Protein AF-A0ABC9K4A2-F1 (afdb_monomer)

Foldseek 3Di:
DDDLVVQLLLLLQQFPCNVVLCVVQVADNVGDDVVSCPVVVSSCVGPLCVVCVVLSVLCVVLCPALLNDFDDDPCLCPVVCVVQVADPLQSLVVVLVVQVVVDVCRQVCRCVVGVQQLQAAPVRHGDDLDPPCDSVNRGDNDSVSSVSNSVSVSVSSVLSRLVVVQVVCVVVVVCPDPCNVVNVPVPDRHHNVVD

pLDDT: mean 93.43, std 5.45, range [70.69, 98.38]

Structure (mmCIF, N/CA/C/O backbone):
data_AF-A0ABC9K4A2-F1
#
_entry.id   AF-A0ABC9K4A2-F1
#
loop_
_atom_site.group_PDB
_atom_site.id
_atom_site.type_symbol
_atom_site.label_atom_id
_atom_site.label_alt_id
_atom_site.label_comp_id
_atom_site.label_asym_id
_atom_site.label_entity_id
_atom_site.label_seq_id
_atom_site.pdbx_PDB_ins_code
_atom_site.Cartn_x
_atom_site.Cartn_y
_atom_site.Cartn_z
_atom_site.occupancy
_atom_site.B_iso_or_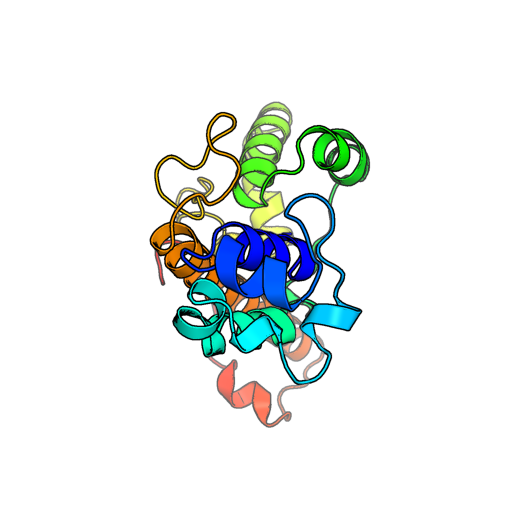equiv
_atom_site.auth_seq_id
_atom_site.auth_comp_id
_atom_site.auth_asym_id
_atom_site.auth_atom_id
_atom_site.pdbx_PDB_model_num
ATOM 1 N N . MET A 1 1 ? 6.329 -3.904 2.041 1.00 83.56 1 MET A N 1
ATOM 2 C CA . MET A 1 1 ? 5.048 -3.221 1.739 1.00 83.56 1 MET A CA 1
ATOM 3 C C . MET A 1 1 ? 4.114 -3.392 2.927 1.00 83.56 1 MET A C 1
ATOM 5 O O . MET A 1 1 ? 4.219 -4.402 3.618 1.00 83.56 1 MET A O 1
ATOM 9 N N . ASN A 1 2 ? 3.277 -2.397 3.227 1.00 85.50 2 ASN A N 1
ATOM 10 C CA . ASN A 1 2 ? 2.445 -2.398 4.433 1.00 85.50 2 ASN A CA 1
ATOM 11 C C . ASN A 1 2 ? 1.424 -3.549 4.436 1.00 85.50 2 ASN A C 1
ATOM 13 O O . ASN A 1 2 ? 0.792 -3.839 3.425 1.00 85.50 2 ASN A O 1
ATOM 17 N N . SER A 1 3 ? 1.244 -4.186 5.596 1.00 87.56 3 SER A N 1
ATOM 18 C CA . SER A 1 3 ? 0.257 -5.254 5.793 1.00 87.56 3 SER A CA 1
ATOM 19 C C . SER A 1 3 ? -1.129 -4.673 6.056 1.00 87.56 3 SER A C 1
ATOM 21 O O . SER A 1 3 ? -1.295 -3.909 7.010 1.00 87.56 3 SER A O 1
ATOM 23 N N . PHE A 1 4 ? -2.135 -5.100 5.287 1.00 94.06 4 PHE A N 1
ATOM 24 C CA . PHE A 1 4 ? -3.533 -4.720 5.512 1.00 94.06 4 PHE A CA 1
ATOM 25 C C . PHE A 1 4 ? -3.979 -4.957 6.955 1.00 94.06 4 PHE A C 1
ATOM 27 O O . PHE A 1 4 ? -4.522 -4.055 7.582 1.00 94.06 4 PHE A O 1
ATOM 34 N N . ILE A 1 5 ? -3.695 -6.138 7.516 1.00 92.38 5 ILE A N 1
ATOM 35 C CA . ILE A 1 5 ? -4.126 -6.493 8.876 1.00 92.38 5 ILE A CA 1
ATOM 36 C C . ILE A 1 5 ? -3.527 -5.551 9.921 1.00 92.38 5 ILE A C 1
ATOM 38 O O . ILE A 1 5 ? -4.197 -5.225 10.901 1.00 92.38 5 ILE A O 1
ATOM 42 N N . THR A 1 6 ? -2.284 -5.108 9.725 1.00 90.25 6 THR A N 1
ATOM 43 C CA . THR A 1 6 ? -1.644 -4.149 10.631 1.00 90.25 6 THR A CA 1
ATOM 44 C C . THR A 1 6 ? -2.366 -2.807 10.577 1.00 90.25 6 THR A C 1
ATOM 46 O O . THR A 1 6 ? -2.801 -2.322 11.617 1.00 90.25 6 THR A O 1
ATOM 49 N N . ILE A 1 7 ? -2.572 -2.251 9.379 1.00 93.12 7 ILE A N 1
ATOM 50 C CA . ILE A 1 7 ? -3.251 -0.955 9.210 1.00 93.12 7 ILE A CA 1
ATOM 51 C C . ILE A 1 7 ? -4.693 -1.014 9.714 1.00 93.12 7 ILE A C 1
ATOM 53 O O . ILE A 1 7 ? -5.147 -0.116 10.413 1.00 93.12 7 ILE A O 1
ATOM 57 N N . PHE A 1 8 ? -5.401 -2.098 9.409 1.00 95.31 8 PHE A N 1
ATOM 58 C CA . PHE A 1 8 ? -6.778 -2.310 9.832 1.00 95.31 8 PHE A CA 1
ATOM 59 C C . PHE A 1 8 ? -6.911 -2.336 11.359 1.00 95.31 8 PHE A C 1
ATOM 61 O O . PHE A 1 8 ? -7.787 -1.684 11.918 1.00 95.31 8 PHE A O 1
ATOM 68 N N . LYS A 1 9 ? -6.010 -3.032 12.064 1.00 93.94 9 LYS A N 1
ATOM 69 C CA . LYS A 1 9 ? -5.998 -3.041 13.536 1.00 93.94 9 LYS A CA 1
ATOM 70 C C . LYS A 1 9 ? -5.642 -1.681 14.129 1.00 93.94 9 LYS A C 1
ATOM 72 O O . LYS A 1 9 ? -6.236 -1.302 15.135 1.00 93.94 9 LYS A O 1
ATOM 77 N N . GLU A 1 10 ? -4.697 -0.963 13.525 1.00 92.81 10 GLU A N 1
ATOM 78 C CA . GLU A 1 10 ? -4.358 0.402 13.942 1.00 92.81 10 GLU A CA 1
ATOM 79 C C . GLU A 1 10 ? -5.564 1.339 13.778 1.00 92.81 10 GLU A C 1
ATOM 81 O O . GLU A 1 10 ? -5.872 2.090 14.698 1.00 92.81 10 GLU A O 1
ATOM 86 N N . ALA A 1 11 ? -6.311 1.238 12.677 1.00 95.12 11 ALA A N 1
ATOM 87 C CA . ALA A 1 11 ? -7.531 2.015 12.452 1.00 95.12 11 ALA A CA 1
ATOM 88 C C . ALA A 1 11 ? -8.629 1.717 13.481 1.00 95.12 11 ALA A C 1
ATOM 90 O O . ALA A 1 11 ? -9.226 2.639 14.034 1.00 95.12 11 ALA A O 1
ATOM 91 N N . ILE A 1 12 ? -8.844 0.439 13.811 1.00 95.88 12 ILE A N 1
ATOM 92 C CA . ILE A 1 12 ? -9.748 0.038 14.899 1.00 95.88 12 ILE A CA 1
ATOM 93 C C . ILE A 1 12 ? -9.302 0.689 16.217 1.00 95.88 12 ILE A C 1
ATOM 95 O O . ILE A 1 12 ? -10.083 1.379 16.860 1.00 95.88 12 ILE A O 1
ATOM 99 N N . GLY A 1 13 ? -8.034 0.517 16.608 1.00 94.38 13 GLY A N 1
ATOM 100 C CA . GLY A 1 13 ? -7.502 1.014 17.884 1.00 94.38 13 GLY A CA 1
ATOM 101 C C . GLY A 1 13 ? -7.455 2.542 18.027 1.00 94.38 13 GLY A C 1
ATOM 102 O O . GLY A 1 13 ? -7.372 3.040 19.156 1.00 94.38 13 GLY A O 1
ATOM 103 N N . ASN A 1 14 ? -7.495 3.269 16.908 1.00 93.69 14 ASN A N 1
ATOM 104 C CA . ASN A 1 14 ? -7.514 4.732 16.845 1.00 93.69 14 ASN A CA 1
ATOM 105 C C . ASN A 1 14 ? -8.901 5.310 16.523 1.00 93.69 14 ASN A C 1
ATOM 107 O O . ASN A 1 14 ? -9.032 6.528 16.444 1.00 93.69 14 ASN A O 1
ATOM 111 N N . SER A 1 15 ? -9.932 4.472 16.376 1.00 94.88 15 SER A N 1
ATOM 112 C CA . SER A 1 15 ? -11.299 4.967 16.223 1.00 94.88 15 SER A CA 1
ATOM 113 C C . SER A 1 15 ? -11.728 5.733 17.477 1.00 94.88 15 SER A C 1
ATOM 115 O O . SER A 1 15 ? -11.504 5.283 18.602 1.00 94.88 15 SER A O 1
ATOM 117 N N . SER A 1 16 ? -12.368 6.880 17.278 1.00 94.69 16 SER A N 1
ATOM 118 C CA . SER A 1 16 ? -12.968 7.745 18.310 1.00 94.69 16 SER A CA 1
ATOM 119 C C . SER A 1 16 ? -13.856 6.974 19.286 1.00 94.69 16 SER A C 1
ATOM 121 O O . SER A 1 16 ? -13.773 7.172 20.495 1.00 94.69 16 SER A O 1
ATOM 123 N N . ASN A 1 17 ? -14.663 6.050 18.768 1.00 96.44 17 ASN A N 1
ATOM 124 C CA . ASN A 1 17 ? -15.584 5.224 19.541 1.00 96.44 17 ASN A CA 1
ATOM 125 C C . ASN A 1 17 ? -14.984 3.878 19.995 1.00 96.44 17 ASN A C 1
ATOM 127 O O . ASN A 1 17 ? -15.720 2.976 20.403 1.00 96.44 17 ASN A O 1
ATOM 131 N N . PHE A 1 18 ? -13.653 3.717 19.940 1.00 96.19 18 PHE A N 1
ATOM 132 C CA . PHE A 1 18 ? -12.999 2.454 20.284 1.00 96.19 18 PHE A CA 1
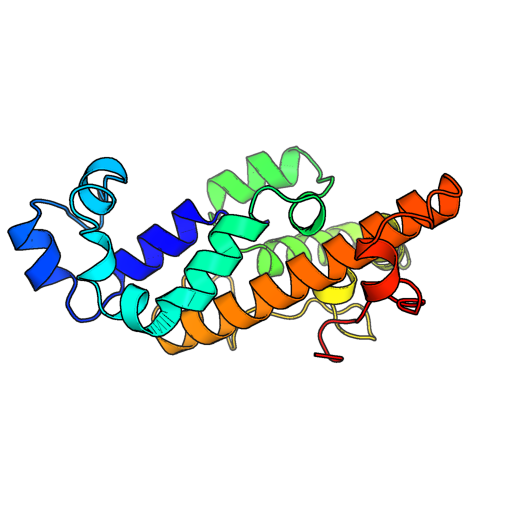ATOM 133 C C . PHE A 1 18 ? -13.339 1.985 21.700 1.00 96.19 18 PHE A C 1
ATOM 135 O O . PHE A 1 18 ? -13.647 0.811 21.874 1.00 96.19 18 PHE A O 1
ATOM 142 N N . ASP A 1 19 ? -13.289 2.853 22.711 1.00 96.25 19 ASP A N 1
ATOM 143 C CA . ASP A 1 19 ? -13.471 2.438 24.111 1.00 96.25 19 ASP A CA 1
ATOM 144 C C . ASP A 1 19 ? -14.887 1.888 24.371 1.00 96.25 19 ASP A C 1
ATOM 146 O O . ASP A 1 19 ? -15.052 0.867 25.046 1.00 96.25 19 ASP A O 1
ATOM 150 N N . GLU A 1 20 ? -15.904 2.505 23.765 1.00 97.25 20 GLU A N 1
ATOM 151 C CA . GLU A 1 20 ? -17.294 2.055 23.853 1.00 97.25 20 GLU A CA 1
ATOM 152 C C . GLU A 1 20 ? -17.488 0.690 23.177 1.00 97.25 20 GLU A C 1
ATOM 154 O O . GLU A 1 20 ? -17.970 -0.263 23.798 1.00 97.25 20 GLU A O 1
ATOM 159 N N . GLU A 1 21 ? -17.084 0.567 21.912 1.00 97.56 21 GLU A N 1
ATOM 160 C CA . GLU A 1 21 ? -17.309 -0.653 21.135 1.00 97.56 21 GLU A CA 1
ATOM 161 C C . GLU A 1 21 ? -16.413 -1.806 21.592 1.00 97.56 21 GLU A C 1
ATOM 163 O O . GLU A 1 21 ? -16.845 -2.959 21.651 1.00 97.56 21 GLU A O 1
ATOM 168 N N . SER A 1 22 ? -15.176 -1.516 21.999 1.00 96.19 22 SER A N 1
ATOM 169 C CA . SER A 1 22 ? -14.255 -2.534 22.506 1.00 96.19 22 SER A CA 1
ATOM 170 C C . SER A 1 22 ? -14.735 -3.161 23.814 1.00 96.19 22 SER A C 1
ATOM 172 O O . SER A 1 22 ? -14.587 -4.372 23.981 1.00 96.19 22 SER A O 1
ATOM 174 N N . THR A 1 23 ? -15.387 -2.384 24.688 1.00 96.75 23 THR A N 1
ATOM 175 C CA . THR A 1 23 ? -16.007 -2.883 25.925 1.00 96.75 23 THR A CA 1
ATOM 176 C C . THR A 1 23 ? -17.140 -3.861 25.619 1.00 96.75 23 THR A C 1
ATOM 178 O O . THR A 1 23 ? -17.177 -4.953 26.185 1.00 96.75 23 THR A O 1
ATOM 181 N N . LYS A 1 24 ? -18.024 -3.517 24.672 1.00 96.25 24 LYS A N 1
ATOM 182 C CA . LYS A 1 24 ? -19.131 -4.388 24.233 1.00 96.25 24 LYS A CA 1
ATOM 183 C C . LYS A 1 24 ? -18.629 -5.698 23.615 1.00 96.25 24 LYS A C 1
ATOM 185 O O . LYS A 1 24 ? -19.274 -6.732 23.756 1.00 96.25 24 LYS A O 1
ATOM 190 N N . LEU A 1 25 ? -17.485 -5.649 22.930 1.00 95.75 25 LEU A N 1
ATOM 191 C CA . LEU A 1 25 ? -16.883 -6.786 22.226 1.00 95.75 25 LEU A CA 1
ATOM 192 C C . LEU A 1 25 ? -15.851 -7.567 23.058 1.00 95.75 25 LEU A C 1
ATOM 194 O O . LEU A 1 25 ? -15.350 -8.592 22.598 1.00 95.75 25 LEU A O 1
ATOM 198 N N . GLY A 1 26 ? -15.492 -7.089 24.252 1.00 94.81 26 GLY A N 1
ATOM 199 C CA . GLY A 1 26 ? -14.465 -7.708 25.094 1.00 94.81 26 GLY A CA 1
ATOM 200 C C . GLY A 1 26 ? -13.056 -7.701 24.479 1.00 94.81 26 GLY A C 1
ATOM 201 O O . GLY A 1 26 ? -12.282 -8.633 24.709 1.00 94.81 26 GLY A O 1
ATOM 202 N N . ILE A 1 27 ? -12.709 -6.682 23.682 1.00 95.00 27 ILE A N 1
ATOM 203 C CA . ILE A 1 27 ? -11.380 -6.541 23.054 1.00 95.00 27 ILE A CA 1
ATOM 204 C C . ILE A 1 27 ? -10.579 -5.387 23.672 1.00 95.00 27 ILE A C 1
ATOM 206 O O . ILE A 1 27 ? -11.120 -4.538 24.368 1.00 95.00 27 ILE A O 1
ATOM 210 N N . THR A 1 28 ? -9.265 -5.339 23.426 1.00 94.38 28 THR A N 1
ATOM 211 C CA . THR A 1 28 ? -8.389 -4.261 23.933 1.00 94.38 28 THR A CA 1
ATOM 212 C C . THR A 1 28 ? -7.402 -3.809 22.861 1.00 94.38 28 THR A C 1
ATOM 214 O O . THR A 1 28 ? -7.108 -4.570 21.941 1.00 94.38 28 THR A O 1
ATOM 217 N N . LYS A 1 29 ? -6.788 -2.623 22.997 1.00 90.38 29 LYS A N 1
ATOM 218 C CA . LYS A 1 29 ? -5.754 -2.160 22.042 1.00 90.38 29 LYS A CA 1
ATOM 219 C C . LYS A 1 29 ? -4.564 -3.122 21.929 1.00 90.38 29 LYS A C 1
ATOM 221 O O . LYS A 1 29 ? -3.955 -3.236 20.873 1.00 90.38 29 LYS A O 1
ATOM 226 N N . LYS A 1 30 ? -4.250 -3.858 23.003 1.00 89.31 30 LYS A N 1
ATOM 227 C CA . LYS A 1 30 ? -3.192 -4.885 23.007 1.00 89.31 30 LYS A CA 1
ATOM 228 C C . LYS A 1 30 ? -3.604 -6.163 22.275 1.00 89.31 30 LYS A C 1
ATOM 230 O O . LYS A 1 30 ? -2.746 -6.906 21.809 1.00 89.31 30 LYS A O 1
ATOM 235 N N . LYS A 1 31 ? -4.905 -6.448 22.207 1.00 91.75 31 LYS A N 1
ATOM 236 C CA . LYS A 1 31 ? -5.449 -7.682 21.644 1.00 91.75 31 LYS A CA 1
ATOM 237 C C . LYS A 1 31 ? -6.747 -7.379 20.906 1.00 91.75 31 LYS A C 1
ATOM 239 O O . LYS A 1 31 ? -7.816 -7.351 21.510 1.00 91.75 31 LYS A O 1
ATOM 244 N N . ILE A 1 32 ? -6.612 -7.215 19.592 1.00 93.38 32 ILE A N 1
ATOM 245 C CA . ILE A 1 32 ? -7.705 -7.047 18.630 1.00 93.38 32 ILE A CA 1
ATOM 246 C C . ILE A 1 32 ? -7.785 -8.337 17.788 1.00 93.38 32 ILE A C 1
ATOM 248 O O . ILE A 1 32 ? -7.033 -8.480 16.812 1.00 93.38 32 ILE A O 1
ATOM 252 N N . PRO A 1 33 ? -8.598 -9.338 18.185 1.00 94.44 33 PRO A N 1
ATOM 253 C CA . PRO A 1 33 ? -8.729 -10.591 17.449 1.00 94.44 33 PRO A CA 1
ATOM 254 C C . PRO A 1 33 ? -9.522 -10.364 16.161 1.00 94.44 33 PRO A C 1
ATOM 256 O O . PRO A 1 33 ? -10.642 -9.863 16.201 1.00 94.44 33 PRO A O 1
ATOM 259 N N . ILE A 1 34 ? -8.966 -10.778 15.020 1.00 93.81 34 ILE A N 1
ATOM 260 C CA . ILE A 1 34 ? -9.649 -10.641 13.724 1.00 93.81 34 ILE A CA 1
ATOM 261 C C . ILE A 1 34 ? -10.947 -11.451 13.692 1.00 93.81 34 ILE A C 1
ATOM 263 O O . ILE A 1 34 ? -11.933 -10.974 13.149 1.00 93.81 34 ILE A O 1
ATOM 267 N N . SER A 1 35 ? -10.983 -12.624 14.331 1.00 95.38 35 SER A N 1
ATOM 268 C CA . SER A 1 35 ? -12.199 -13.441 14.427 1.00 95.38 35 SER A CA 1
ATOM 269 C C . SER A 1 35 ? -13.373 -12.672 15.039 1.00 95.38 35 SER A C 1
ATOM 271 O O . SER A 1 35 ? -14.448 -12.661 14.454 1.00 95.38 35 SER A O 1
ATOM 273 N N . VAL A 1 36 ? -13.143 -11.965 16.152 1.00 96.06 36 VAL A N 1
ATOM 274 C CA . VAL A 1 36 ? -14.165 -11.149 16.834 1.00 96.06 36 VAL A CA 1
ATOM 275 C C . VAL A 1 36 ? -14.601 -9.971 15.967 1.00 96.06 36 VAL A C 1
ATOM 277 O O . VAL A 1 36 ? -15.782 -9.642 15.925 1.00 96.06 36 VAL A O 1
ATOM 280 N N . LEU A 1 37 ? -13.664 -9.337 15.254 1.00 96.44 37 LEU A N 1
ATOM 281 C CA . LEU A 1 37 ? -13.988 -8.246 14.336 1.00 96.44 37 LEU A CA 1
ATOM 282 C C . LEU A 1 37 ? -14.832 -8.719 13.144 1.00 96.44 37 LEU A C 1
ATOM 284 O O . LEU A 1 37 ? -15.743 -8.010 12.729 1.00 96.44 37 LEU A O 1
ATOM 288 N N . CYS A 1 38 ? -14.526 -9.886 12.578 1.00 94.94 38 CYS A N 1
ATOM 289 C CA . CYS A 1 38 ? -15.244 -10.440 11.431 1.00 94.94 38 CYS A CA 1
ATOM 290 C C . CYS A 1 38 ? -16.619 -11.003 11.810 1.00 94.94 38 CYS A C 1
ATOM 292 O O . CYS A 1 38 ? -17.544 -10.942 10.998 1.00 94.94 38 CYS A O 1
ATOM 294 N N . GLU A 1 39 ? -16.764 -11.529 13.025 1.00 96.06 39 GLU A N 1
ATOM 295 C CA . GLU A 1 39 ? -18.043 -11.990 13.556 1.00 96.06 39 GLU A CA 1
ATOM 296 C C . GLU A 1 39 ? -19.077 -10.859 13.509 1.00 96.06 39 GLU A C 1
ATOM 298 O O . GLU A 1 39 ? -18.805 -9.736 13.929 1.00 96.06 39 GLU A O 1
ATOM 303 N N . HIS A 1 40 ? -20.240 -11.134 12.912 1.00 95.44 40 HIS A N 1
ATOM 304 C CA . HIS A 1 40 ? -21.314 -10.156 12.685 1.00 95.44 40 HIS A CA 1
ATOM 305 C C . HIS A 1 40 ? -20.856 -8.819 12.071 1.00 95.44 40 HIS A C 1
ATOM 307 O O . HIS A 1 40 ? -21.509 -7.798 12.268 1.00 95.44 40 HIS A O 1
ATOM 313 N N . GLN A 1 41 ? -19.732 -8.816 11.341 1.00 96.25 41 GLN A N 1
ATOM 314 C CA . GLN A 1 41 ? -19.104 -7.602 10.815 1.00 96.25 41 GLN A CA 1
ATOM 315 C C . GLN A 1 41 ? -18.869 -6.534 11.898 1.00 96.25 41 GLN A C 1
ATOM 317 O O . GLN A 1 41 ? -18.995 -5.341 11.636 1.00 96.25 41 GLN A O 1
ATOM 322 N N . ASN A 1 42 ? -18.504 -6.945 13.116 1.00 97.56 42 ASN A N 1
ATOM 323 C CA . ASN A 1 42 ? -18.223 -6.046 14.238 1.00 97.56 42 ASN A CA 1
ATOM 324 C C . ASN A 1 42 ? -17.204 -4.944 13.901 1.00 97.56 42 ASN A C 1
ATOM 326 O O . ASN A 1 42 ? -17.257 -3.870 14.494 1.00 97.56 42 ASN A O 1
ATOM 330 N N . TYR A 1 43 ? -16.310 -5.162 12.932 1.00 96.88 43 TYR A N 1
ATOM 331 C CA . TYR A 1 43 ? -15.414 -4.118 12.428 1.00 96.88 43 TYR A CA 1
ATOM 332 C C . TYR A 1 43 ? -16.143 -2.877 11.896 1.00 96.88 43 TYR A C 1
ATOM 334 O O . TYR A 1 43 ? -15.596 -1.783 11.972 1.00 96.88 43 TYR A O 1
ATOM 342 N N . LEU A 1 44 ? -17.371 -3.023 11.386 1.00 97.75 44 LEU A N 1
ATOM 343 C CA . LEU A 1 44 ? -18.188 -1.902 10.928 1.00 97.75 44 LEU A CA 1
ATOM 344 C C . LEU A 1 44 ? -18.687 -1.036 12.078 1.00 97.75 44 LEU A C 1
ATOM 346 O O . LEU A 1 44 ? -19.239 0.011 11.804 1.00 97.75 44 LEU A O 1
ATOM 350 N N . LYS A 1 45 ? -18.532 -1.427 13.344 1.00 97.31 45 LYS A N 1
ATOM 351 C CA . LYS A 1 45 ? -18.949 -0.583 14.472 1.00 97.31 45 LYS A CA 1
ATOM 352 C C . LYS A 1 45 ? -17.967 0.555 14.749 1.00 97.31 45 LYS A C 1
ATOM 354 O O . LYS A 1 45 ? -18.323 1.495 15.442 1.00 97.31 45 LYS A O 1
ATOM 359 N N . PHE A 1 46 ? -16.752 0.486 14.213 1.00 97.38 46 PHE A N 1
ATOM 360 C CA . PHE A 1 46 ? -15.689 1.452 14.476 1.00 97.38 46 PHE A CA 1
ATOM 361 C C . PHE A 1 46 ? -15.703 2.586 13.443 1.00 97.38 46 PHE A C 1
ATOM 363 O O . PHE A 1 46 ? -15.653 2.325 12.238 1.00 97.38 46 PHE A O 1
ATOM 370 N N . GLU A 1 47 ? -15.745 3.837 13.910 1.00 96.62 47 GLU A N 1
ATOM 371 C CA . GLU A 1 47 ? -15.941 5.023 13.058 1.00 96.62 47 GLU A CA 1
ATOM 372 C C . GLU A 1 47 ? -14.874 5.157 11.963 1.00 96.62 47 GLU A C 1
ATOM 374 O O . GLU A 1 47 ? -15.222 5.324 10.795 1.00 96.62 47 GLU A O 1
ATOM 379 N N . THR A 1 48 ? -13.586 4.980 12.282 1.00 96.38 48 THR A N 1
ATOM 380 C CA . THR A 1 48 ? -12.505 5.063 11.279 1.00 96.38 48 THR A CA 1
ATOM 381 C C . THR A 1 48 ? -12.660 4.016 10.177 1.00 96.38 48 THR A C 1
ATOM 383 O O . THR A 1 48 ? -12.318 4.267 9.021 1.00 96.38 48 THR A O 1
ATOM 386 N N . ILE A 1 49 ? -13.202 2.835 10.492 1.00 96.81 49 ILE A N 1
ATOM 387 C CA . ILE A 1 49 ? -13.464 1.812 9.475 1.00 96.81 49 ILE A CA 1
ATOM 388 C C . ILE A 1 49 ? -14.656 2.197 8.606 1.00 96.81 49 ILE A C 1
ATOM 390 O O . ILE A 1 49 ? -14.565 2.064 7.387 1.00 96.81 49 ILE A O 1
ATOM 394 N N . GLN A 1 50 ? -15.750 2.685 9.198 1.00 96.38 50 GLN A N 1
ATOM 395 C CA . GLN A 1 50 ? -16.920 3.135 8.437 1.00 96.38 50 GLN A CA 1
ATOM 396 C C . GLN A 1 50 ? -16.559 4.270 7.476 1.00 96.38 50 GLN A C 1
ATOM 398 O O . GLN A 1 50 ? -16.863 4.189 6.285 1.00 96.38 50 GLN A O 1
ATOM 403 N N . ASN A 1 51 ? -15.843 5.277 7.976 1.00 96.25 51 ASN A N 1
ATOM 404 C CA . ASN A 1 51 ? -15.454 6.466 7.219 1.00 96.25 51 ASN A CA 1
ATOM 405 C C . ASN A 1 51 ? -14.539 6.144 6.027 1.00 96.25 51 ASN A C 1
ATOM 407 O O . ASN A 1 51 ? -14.522 6.881 5.045 1.00 96.25 51 ASN A O 1
ATOM 411 N N . ASN A 1 52 ? -13.808 5.025 6.084 1.00 97.06 52 ASN A N 1
ATOM 412 C CA . ASN A 1 52 ? -12.856 4.605 5.053 1.00 97.06 52 ASN A CA 1
ATOM 413 C C . ASN A 1 52 ? -13.204 3.254 4.415 1.00 97.06 52 ASN A C 1
ATOM 415 O O . ASN A 1 52 ? -12.327 2.596 3.848 1.00 97.06 52 ASN A O 1
ATOM 419 N N . LEU A 1 53 ? -14.457 2.804 4.515 1.00 96.88 53 LEU A N 1
ATOM 420 C CA . LEU A 1 53 ? -14.824 1.417 4.220 1.00 96.88 53 LEU A CA 1
ATOM 421 C C . LEU A 1 53 ? -14.434 0.978 2.803 1.00 96.88 53 LEU A C 1
ATOM 423 O O . LEU A 1 53 ? -13.848 -0.092 2.631 1.00 96.88 53 LEU A O 1
ATOM 427 N N . GLU A 1 54 ? -14.732 1.791 1.790 1.00 97.81 54 GLU A N 1
ATOM 428 C CA . GLU A 1 54 ? -14.431 1.444 0.395 1.00 97.81 54 GLU A CA 1
ATOM 429 C C . GLU A 1 54 ? -12.923 1.403 0.125 1.00 97.81 54 GLU A C 1
ATOM 431 O O . GLU A 1 54 ? -12.430 0.479 -0.521 1.00 97.81 54 GLU A O 1
ATOM 436 N N . ASN A 1 55 ? -12.168 2.324 0.721 1.00 97.62 55 ASN A N 1
ATOM 437 C CA . ASN A 1 55 ? -10.712 2.341 0.635 1.00 97.62 55 ASN A CA 1
ATOM 438 C C . ASN A 1 55 ? -10.075 1.127 1.332 1.00 97.62 55 ASN A C 1
ATOM 440 O O . ASN A 1 55 ? -9.129 0.537 0.808 1.00 97.62 55 ASN A O 1
ATOM 444 N N . PHE A 1 56 ? -10.614 0.695 2.475 1.00 97.62 56 PHE A N 1
ATOM 445 C CA . PHE A 1 56 ? -10.185 -0.542 3.127 1.00 97.62 56 PHE A CA 1
ATOM 446 C C . PHE A 1 56 ? -10.547 -1.785 2.314 1.00 97.62 56 PHE A C 1
ATOM 448 O O . PHE A 1 56 ? -9.728 -2.696 2.213 1.00 97.62 56 PHE A O 1
ATOM 455 N N . LYS A 1 57 ? -11.742 -1.839 1.711 1.00 97.31 57 LYS A N 1
ATOM 456 C CA . LYS A 1 57 ? -12.130 -2.940 0.815 1.00 97.31 57 LYS A CA 1
ATOM 457 C C . LYS A 1 57 ? -11.188 -3.034 -0.379 1.00 97.31 57 LYS A C 1
ATOM 459 O O . LYS A 1 57 ? -10.777 -4.139 -0.732 1.00 97.31 57 LYS A O 1
ATOM 464 N N . LEU A 1 58 ? -10.839 -1.897 -0.981 1.00 97.44 58 LEU A N 1
ATOM 465 C CA . LEU A 1 58 ? -9.881 -1.853 -2.077 1.00 97.44 58 LEU A CA 1
ATOM 466 C C . LEU A 1 58 ? -8.509 -2.346 -1.610 1.00 97.44 58 LEU A C 1
ATOM 468 O O . LEU A 1 58 ? -7.972 -3.266 -2.221 1.00 97.44 58 LEU A O 1
ATOM 472 N N . PHE A 1 59 ? -8.013 -1.860 -0.470 1.00 97.44 59 PHE A N 1
ATOM 473 C CA . PHE A 1 59 ? -6.707 -2.273 0.042 1.00 97.44 59 PHE A CA 1
ATOM 474 C C . PHE A 1 59 ? -6.664 -3.765 0.386 1.00 97.44 59 PHE A C 1
ATOM 476 O O . PHE A 1 59 ? -5.704 -4.459 0.053 1.00 97.44 59 PHE A O 1
ATOM 483 N N . ALA A 1 60 ? -7.731 -4.305 0.981 1.00 96.12 60 ALA A N 1
ATOM 484 C CA . ALA A 1 60 ? -7.857 -5.736 1.243 1.00 96.12 60 ALA A CA 1
ATOM 485 C C . ALA A 1 60 ? -7.772 -6.562 -0.051 1.00 96.12 60 ALA A C 1
ATOM 487 O O . ALA A 1 60 ? -7.049 -7.556 -0.102 1.00 96.12 60 ALA A O 1
ATOM 488 N N . ARG A 1 61 ? -8.476 -6.133 -1.110 1.00 96.19 61 ARG A N 1
ATOM 489 C CA . ARG A 1 61 ? -8.458 -6.795 -2.426 1.00 96.19 61 ARG A CA 1
ATOM 490 C C . ARG A 1 61 ? -7.085 -6.721 -3.086 1.00 96.19 61 ARG A C 1
ATOM 492 O O . ARG A 1 61 ? -6.648 -7.699 -3.684 1.00 96.19 61 ARG A O 1
ATOM 499 N N . THR A 1 62 ? -6.399 -5.587 -2.971 1.00 95.25 62 THR A N 1
ATOM 500 C CA . THR A 1 62 ? -5.119 -5.352 -3.649 1.00 95.25 62 THR A CA 1
ATOM 501 C C . THR A 1 62 ? -3.910 -5.878 -2.867 1.00 95.25 62 THR A C 1
ATOM 503 O O . THR A 1 62 ? -2.839 -6.057 -3.447 1.00 95.25 62 THR A O 1
ATOM 506 N N . THR A 1 63 ? -4.071 -6.227 -1.585 1.00 93.75 63 THR A N 1
ATOM 507 C CA .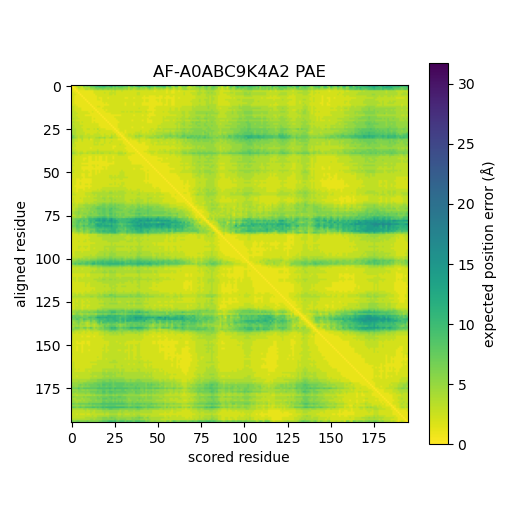 THR A 1 63 ? -2.985 -6.704 -0.705 1.00 93.75 63 THR A CA 1
ATOM 508 C C . THR A 1 63 ? -2.247 -7.930 -1.245 1.00 93.75 63 THR A C 1
ATOM 510 O O . THR A 1 63 ? -1.032 -8.029 -1.082 1.00 93.75 63 THR A O 1
ATOM 513 N N . HIS A 1 64 ? -2.948 -8.861 -1.891 1.00 93.56 64 HIS A N 1
ATOM 514 C CA . HIS A 1 64 ? -2.363 -10.094 -2.429 1.00 93.56 64 HIS A CA 1
ATOM 515 C C . HIS A 1 64 ? -2.278 -10.072 -3.959 1.00 93.56 64 HIS A C 1
ATOM 517 O O . HIS A 1 64 ? -2.566 -11.064 -4.623 1.00 93.56 64 HIS A O 1
ATOM 523 N N . THR A 1 65 ? -1.890 -8.928 -4.522 1.00 95.50 65 THR A N 1
ATOM 524 C CA . THR A 1 65 ? -1.712 -8.744 -5.969 1.00 95.50 65 THR A CA 1
ATOM 525 C C . THR A 1 65 ? -0.253 -8.479 -6.322 1.00 95.50 65 THR A C 1
ATOM 527 O O . THR A 1 65 ? 0.541 -8.079 -5.470 1.00 95.50 65 THR A O 1
ATOM 530 N N . ILE A 1 66 ? 0.110 -8.658 -7.597 1.00 95.25 66 ILE A N 1
ATOM 531 C CA . ILE A 1 66 ? 1.478 -8.414 -8.086 1.00 95.25 66 ILE A CA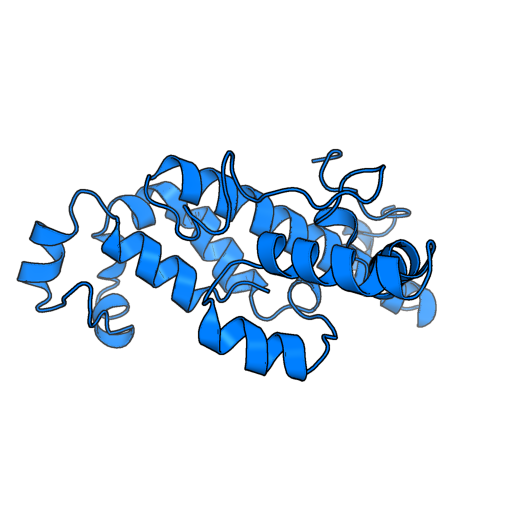 1
ATOM 532 C C . ILE A 1 66 ? 1.940 -6.968 -7.851 1.00 95.25 66 ILE A C 1
ATOM 534 O O . ILE A 1 66 ? 3.111 -6.734 -7.556 1.00 95.25 66 ILE A O 1
ATOM 538 N N . GLY A 1 67 ? 1.004 -6.013 -7.872 1.00 95.88 67 GLY A N 1
ATOM 539 C CA . GLY A 1 67 ? 1.260 -4.617 -7.530 1.00 95.88 67 GLY A CA 1
ATOM 540 C C . GLY A 1 67 ? 1.725 -4.431 -6.087 1.00 95.88 67 GLY A C 1
ATOM 541 O O . GLY A 1 67 ? 2.514 -3.523 -5.829 1.00 95.88 67 GLY A O 1
ATOM 542 N N . ASN A 1 68 ? 1.329 -5.329 -5.171 1.00 95.50 68 ASN A N 1
ATOM 543 C CA . ASN A 1 68 ? 1.717 -5.273 -3.763 1.00 95.50 68 ASN A CA 1
ATOM 544 C C . ASN A 1 68 ? 2.948 -6.147 -3.397 1.00 95.50 68 ASN A C 1
ATOM 546 O O . ASN A 1 68 ? 3.426 -6.119 -2.259 1.00 95.50 68 ASN A O 1
ATOM 550 N N . PHE A 1 69 ? 3.485 -6.926 -4.342 1.00 92.56 69 PHE A N 1
ATOM 551 C CA . PHE A 1 69 ? 4.676 -7.756 -4.131 1.00 92.56 69 PHE A CA 1
ATOM 552 C C . PHE A 1 69 ? 5.934 -7.098 -4.697 1.00 92.56 69 PHE A C 1
ATOM 554 O O . PHE A 1 69 ? 5.934 -6.562 -5.804 1.00 92.56 69 PHE A O 1
ATOM 561 N N . THR A 1 70 ? 7.036 -7.173 -3.954 1.00 92.38 70 THR A N 1
ATOM 562 C CA . THR A 1 70 ? 8.346 -6.692 -4.407 1.00 92.38 70 THR A CA 1
ATOM 563 C C . THR A 1 70 ? 9.463 -7.585 -3.881 1.00 92.38 70 THR A C 1
ATOM 565 O O . THR A 1 70 ? 9.299 -8.260 -2.861 1.00 92.38 70 THR A O 1
ATOM 568 N N . VAL A 1 71 ? 10.600 -7.587 -4.572 1.00 90.00 71 VAL A N 1
ATOM 569 C CA . VAL A 1 71 ? 11.819 -8.251 -4.107 1.00 90.00 71 VAL A CA 1
ATOM 570 C C . VAL A 1 71 ? 12.541 -7.299 -3.164 1.00 90.00 71 VAL A C 1
ATOM 572 O O . VAL A 1 71 ? 12.731 -6.124 -3.474 1.00 90.00 71 VAL A O 1
ATOM 575 N N . PHE A 1 72 ? 12.933 -7.795 -1.991 1.00 88.81 72 PHE A N 1
ATOM 576 C CA . PHE A 1 72 ? 13.546 -6.957 -0.968 1.00 88.81 72 PHE A CA 1
ATOM 577 C C . PHE A 1 72 ? 14.666 -7.691 -0.221 1.00 88.81 72 PHE A C 1
ATOM 579 O O . PHE A 1 72 ? 14.525 -8.890 0.045 1.00 88.81 72 PHE A O 1
ATOM 586 N N . PRO A 1 73 ? 15.767 -7.010 0.156 1.00 87.81 73 PRO A N 1
ATOM 587 C CA . PRO A 1 73 ? 16.837 -7.632 0.926 1.00 87.81 73 PRO A CA 1
ATOM 588 C C . PRO A 1 73 ? 16.327 -8.211 2.251 1.00 87.81 73 PRO A C 1
ATOM 590 O O . PRO A 1 73 ? 15.731 -7.507 3.071 1.00 87.81 73 PRO A O 1
ATOM 593 N N . ASN A 1 74 ? 16.605 -9.496 2.492 1.00 86.25 74 ASN A N 1
ATOM 594 C CA . ASN A 1 74 ? 16.098 -10.216 3.666 1.00 86.25 74 ASN A CA 1
ATOM 595 C C . ASN A 1 74 ? 16.494 -9.549 4.996 1.00 86.25 74 ASN A C 1
ATOM 597 O O . ASN A 1 74 ? 15.687 -9.470 5.919 1.00 86.25 74 ASN A O 1
ATOM 601 N N . TRP A 1 75 ? 17.720 -9.029 5.097 1.00 84.50 75 TRP A N 1
ATOM 602 C CA . TRP A 1 75 ? 18.204 -8.379 6.318 1.00 84.50 75 TRP A CA 1
ATOM 603 C C . TRP A 1 75 ? 17.466 -7.064 6.622 1.00 84.50 75 TRP A C 1
ATOM 605 O O . TRP A 1 75 ? 17.265 -6.747 7.792 1.00 84.50 75 TRP A O 1
ATOM 615 N N . MET A 1 76 ? 16.989 -6.336 5.606 1.00 85.75 76 MET A N 1
ATOM 616 C CA . MET A 1 76 ? 16.129 -5.165 5.812 1.00 85.75 76 MET A CA 1
ATOM 617 C C . MET A 1 76 ? 14.699 -5.589 6.147 1.00 85.75 76 MET A C 1
ATOM 619 O O . MET A 1 76 ? 14.109 -5.058 7.083 1.00 85.75 76 MET A O 1
ATOM 623 N N . ASN A 1 77 ? 14.153 -6.581 5.439 1.00 81.19 77 ASN A N 1
ATOM 624 C CA . ASN A 1 77 ? 12.797 -7.064 5.704 1.00 81.19 77 ASN A CA 1
ATOM 625 C C . ASN A 1 77 ? 12.650 -7.607 7.136 1.00 81.19 77 ASN A C 1
ATOM 627 O O . ASN A 1 77 ? 11.803 -7.157 7.903 1.00 81.19 77 ASN A O 1
ATOM 631 N N . CYS A 1 78 ? 13.507 -8.558 7.510 1.00 79.69 78 CYS A N 1
ATOM 632 C CA . CYS A 1 78 ? 13.434 -9.242 8.796 1.00 79.69 78 CYS A CA 1
ATOM 633 C C . CYS A 1 78 ? 14.152 -8.459 9.900 1.00 79.69 78 CYS A C 1
ATOM 635 O O . CYS A 1 78 ? 13.616 -8.300 10.989 1.00 79.69 78 CYS A O 1
ATOM 637 N N . GLY A 1 79 ? 15.358 -7.946 9.644 1.00 77.88 79 GLY A N 1
ATOM 638 C CA . GLY A 1 79 ? 16.164 -7.288 10.676 1.00 77.88 79 GLY A CA 1
ATOM 639 C C . GLY A 1 79 ? 15.613 -5.923 11.084 1.00 77.88 79 GLY A C 1
ATOM 640 O O . GLY A 1 79 ? 15.392 -5.675 12.270 1.00 77.88 79 GLY A O 1
ATOM 641 N N . ARG A 1 80 ? 15.368 -5.040 10.109 1.00 80.31 80 ARG A N 1
ATOM 642 C CA . ARG A 1 80 ? 14.828 -3.692 10.352 1.00 80.31 80 ARG A CA 1
ATOM 643 C C . ARG A 1 80 ? 13.321 -3.739 10.612 1.00 80.31 80 ARG A C 1
ATOM 645 O O . ARG A 1 80 ? 12.871 -3.184 11.611 1.00 80.31 80 ARG A O 1
ATOM 652 N N . GLY A 1 81 ? 12.562 -4.453 9.775 1.00 75.44 81 GLY A N 1
ATOM 653 C CA . GLY A 1 81 ? 11.100 -4.531 9.882 1.00 75.44 81 GLY A CA 1
ATOM 654 C C . GLY A 1 81 ? 10.599 -5.038 11.239 1.00 75.44 81 GLY A C 1
ATOM 655 O O . GLY A 1 81 ? 9.706 -4.424 11.820 1.00 75.44 81 GLY A O 1
ATOM 656 N N . LEU A 1 82 ? 11.214 -6.087 11.805 1.00 70.69 82 LEU A N 1
ATOM 657 C CA . LEU A 1 82 ? 10.827 -6.610 13.127 1.00 70.69 82 LEU A CA 1
ATOM 658 C C . LEU A 1 82 ? 11.159 -5.660 14.287 1.00 70.69 82 LEU A C 1
ATOM 660 O O . LEU A 1 82 ? 10.540 -5.761 15.343 1.00 70.69 82 LEU A O 1
ATOM 664 N N . ARG A 1 83 ? 12.142 -4.766 14.121 1.00 76.12 83 ARG A N 1
ATOM 665 C CA . ARG A 1 83 ? 12.579 -3.840 15.177 1.00 76.12 83 ARG A CA 1
ATOM 666 C C . ARG A 1 83 ? 11.810 -2.528 15.164 1.00 76.12 83 ARG A C 1
ATOM 668 O O . ARG A 1 83 ? 11.483 -2.023 16.231 1.00 76.12 83 ARG A O 1
ATOM 675 N N . LEU A 1 84 ? 11.559 -1.975 13.978 1.00 78.94 84 LEU A N 1
ATOM 676 C CA . LEU A 1 84 ? 10.939 -0.657 13.836 1.00 78.94 84 LEU A CA 1
ATOM 677 C C . LEU A 1 84 ? 9.417 -0.739 13.698 1.00 78.94 84 LEU A C 1
ATOM 679 O O . LEU A 1 84 ? 8.718 0.129 14.213 1.00 78.94 84 LEU A O 1
ATOM 683 N N . GLY A 1 85 ? 8.895 -1.787 13.045 1.00 76.44 85 GLY A N 1
ATOM 684 C CA . GLY A 1 85 ? 7.459 -1.925 12.790 1.00 76.44 85 GLY A CA 1
ATOM 685 C C . GLY A 1 85 ? 6.874 -0.734 12.024 1.00 76.44 85 GLY A C 1
ATOM 686 O O . GLY A 1 85 ? 5.757 -0.310 12.317 1.00 76.44 85 GLY A O 1
ATOM 687 N N . ASP A 1 86 ? 7.654 -0.168 11.104 1.00 84.31 86 ASP A N 1
ATOM 688 C CA . ASP A 1 86 ? 7.320 1.047 10.374 1.00 84.31 86 ASP A CA 1
ATOM 689 C C . ASP A 1 86 ? 6.713 0.772 8.993 1.00 84.31 86 ASP A C 1
ATOM 691 O O . ASP A 1 86 ? 6.314 -0.346 8.651 1.00 84.31 86 ASP A O 1
ATOM 695 N N . TYR A 1 87 ? 6.556 1.847 8.230 1.00 90.50 87 TYR A N 1
ATOM 696 C CA . TYR A 1 87 ? 5.829 1.861 6.978 1.00 90.50 87 TYR A CA 1
ATOM 697 C C . TYR A 1 87 ? 6.767 1.810 5.777 1.00 90.50 87 TYR A C 1
ATOM 699 O O . TYR A 1 87 ?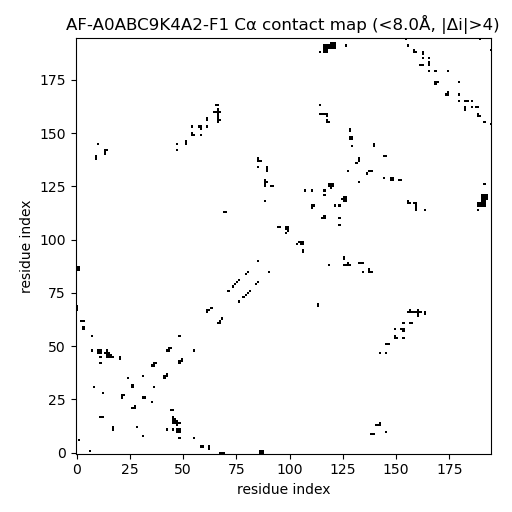 7.986 1.980 5.873 1.00 90.50 87 TYR A O 1
ATOM 707 N N . TRP A 1 88 ? 6.179 1.502 4.624 1.00 92.38 88 TRP A N 1
ATOM 708 C CA . TRP A 1 88 ? 6.937 1.232 3.415 1.00 92.38 88 TRP A CA 1
ATOM 709 C C . TRP A 1 88 ? 7.710 2.445 2.890 1.00 92.38 88 TRP A C 1
ATOM 711 O O . TRP A 1 88 ? 8.834 2.274 2.441 1.00 92.38 88 TRP A O 1
ATOM 721 N N . ASP A 1 89 ? 7.172 3.653 3.006 1.00 93.12 89 ASP A N 1
ATOM 722 C CA . ASP A 1 89 ? 7.878 4.901 2.693 1.00 93.12 89 ASP A CA 1
ATOM 723 C C . ASP A 1 89 ? 9.122 5.103 3.575 1.00 93.12 89 ASP A C 1
ATOM 725 O O . ASP A 1 89 ? 10.212 5.314 3.052 1.00 93.12 89 ASP A O 1
ATOM 729 N N . ILE A 1 90 ? 9.016 4.919 4.894 1.00 92.38 90 ILE A N 1
ATOM 730 C CA . ILE A 1 90 ? 10.174 5.002 5.805 1.00 92.38 90 ILE A CA 1
ATOM 731 C C . ILE A 1 90 ? 11.200 3.904 5.486 1.00 92.38 90 ILE A C 1
ATOM 733 O O . ILE A 1 90 ? 12.412 4.133 5.504 1.00 92.38 90 ILE A O 1
ATOM 737 N N . THR A 1 91 ? 10.719 2.709 5.133 1.00 92.25 91 THR A N 1
ATOM 738 C CA . THR A 1 91 ? 11.567 1.604 4.667 1.00 92.25 91 THR A CA 1
ATOM 739 C C . THR A 1 91 ? 12.312 1.958 3.379 1.00 92.25 91 THR A C 1
ATOM 741 O O . THR A 1 91 ? 13.500 1.652 3.262 1.00 92.25 91 THR A O 1
ATOM 744 N N . LEU A 1 92 ? 11.638 2.609 2.429 1.00 94.25 92 LEU A N 1
ATOM 745 C CA . LEU A 1 92 ? 12.226 3.049 1.169 1.00 94.25 92 LEU A CA 1
ATOM 746 C C . LEU A 1 92 ? 13.255 4.161 1.375 1.00 94.25 92 LEU A C 1
ATOM 748 O O . LEU A 1 92 ? 14.287 4.105 0.720 1.00 94.25 92 LEU A O 1
ATOM 752 N N . ILE A 1 93 ? 13.042 5.096 2.308 1.00 94.25 93 ILE A N 1
ATOM 753 C CA . ILE A 1 93 ? 14.046 6.119 2.655 1.00 94.25 93 ILE A CA 1
ATOM 754 C C . ILE A 1 93 ? 15.337 5.447 3.131 1.00 94.25 93 ILE A C 1
ATOM 756 O O . ILE A 1 93 ? 16.409 5.716 2.596 1.00 94.25 93 ILE A O 1
ATOM 760 N N . SER A 1 94 ? 15.241 4.494 4.067 1.00 92.44 94 SER A N 1
ATOM 761 C CA . SER A 1 94 ? 16.422 3.753 4.533 1.00 92.44 94 SER A CA 1
ATOM 762 C C . SER A 1 94 ? 17.107 2.964 3.409 1.00 92.44 94 SER A C 1
ATOM 764 O O . SER A 1 94 ? 18.329 2.821 3.408 1.00 92.44 94 SER A O 1
ATOM 766 N N . LEU A 1 95 ? 16.337 2.413 2.462 1.00 94.25 95 LEU A N 1
ATOM 767 C CA . LEU A 1 95 ? 16.907 1.707 1.314 1.00 94.25 95 LEU A CA 1
ATOM 768 C C . LEU A 1 95 ? 17.594 2.677 0.344 1.00 94.25 95 LEU A C 1
ATOM 770 O O . LEU A 1 95 ? 18.675 2.361 -0.144 1.00 94.25 95 LEU A O 1
ATOM 774 N N . GLN A 1 96 ? 16.991 3.837 0.086 1.00 95.50 96 GLN A N 1
ATOM 775 C CA . GLN A 1 96 ? 17.556 4.887 -0.754 1.00 95.50 96 GLN A CA 1
ATOM 776 C C . GLN A 1 96 ? 18.903 5.356 -0.196 1.00 95.50 96 GLN A C 1
ATOM 778 O O . GLN A 1 96 ? 19.891 5.367 -0.926 1.00 95.50 96 GLN A O 1
ATOM 783 N N . GLU A 1 97 ? 18.969 5.662 1.103 1.00 94.00 97 GLU A N 1
ATOM 784 C CA . GLU A 1 97 ? 20.214 6.030 1.790 1.00 94.00 97 GLU A CA 1
ATOM 785 C C . GLU A 1 97 ? 21.293 4.953 1.620 1.00 94.00 97 GLU A C 1
ATOM 787 O O . GLU A 1 97 ? 22.427 5.261 1.261 1.00 94.00 97 GLU A O 1
ATOM 792 N N . PHE A 1 98 ? 20.936 3.681 1.824 1.00 93.81 98 PHE A N 1
ATOM 793 C CA . PHE A 1 98 ? 21.871 2.569 1.672 1.00 93.81 98 PHE A CA 1
ATOM 794 C C . PHE A 1 98 ? 22.367 2.401 0.229 1.00 93.81 98 PHE A C 1
ATOM 796 O O . PHE A 1 98 ? 23.567 2.248 0.008 1.00 93.81 98 PHE A O 1
ATOM 803 N N . LEU A 1 99 ? 21.471 2.426 -0.760 1.00 95.38 99 LEU A N 1
ATOM 804 C CA . LEU A 1 99 ? 21.842 2.229 -2.163 1.00 95.38 99 LEU A CA 1
ATOM 805 C C . LEU A 1 99 ? 22.671 3.396 -2.706 1.00 95.38 99 LEU A C 1
ATOM 807 O O . LEU A 1 99 ? 23.628 3.148 -3.435 1.00 95.38 99 LEU A O 1
ATOM 811 N N . ASN A 1 100 ? 22.386 4.631 -2.286 1.00 94.62 100 ASN A N 1
ATOM 812 C CA . ASN A 1 100 ? 23.170 5.808 -2.668 1.00 94.62 100 ASN A CA 1
ATOM 813 C C . ASN A 1 100 ? 24.628 5.745 -2.177 1.00 94.62 100 ASN A C 1
ATOM 815 O O . ASN A 1 100 ? 25.502 6.357 -2.787 1.00 94.62 100 ASN A O 1
ATOM 819 N N . ILE A 1 101 ? 24.914 4.995 -1.103 1.00 94.88 101 ILE A N 1
ATOM 820 C CA . ILE A 1 101 ? 26.294 4.728 -0.657 1.00 94.88 101 ILE A CA 1
ATOM 821 C C . ILE A 1 101 ? 27.016 3.788 -1.635 1.00 94.88 101 ILE A C 1
ATOM 823 O O . ILE A 1 101 ? 28.228 3.903 -1.808 1.00 94.88 101 ILE A O 1
ATOM 827 N N . LEU A 1 102 ? 26.296 2.849 -2.260 1.00 93.56 102 LEU A N 1
ATOM 828 C CA . LEU A 1 102 ? 26.884 1.861 -3.169 1.00 93.56 102 LEU A CA 1
ATOM 829 C C . LEU A 1 102 ? 27.214 2.467 -4.537 1.00 93.56 102 LEU A C 1
ATOM 831 O O . LEU A 1 102 ? 28.307 2.236 -5.053 1.00 93.56 102 LEU A O 1
ATOM 835 N N . SER A 1 103 ? 26.279 3.217 -5.128 1.00 94.81 103 SER A N 1
ATOM 836 C CA . SER A 1 103 ? 26.528 4.039 -6.318 1.00 94.81 103 SER A CA 1
ATOM 837 C C . SER A 1 103 ? 25.435 5.104 -6.504 1.00 94.81 103 SER A C 1
ATOM 839 O O . SER A 1 103 ? 24.312 4.905 -6.029 1.00 94.81 103 SER A O 1
ATOM 841 N N . PRO A 1 104 ? 25.714 6.204 -7.231 1.00 89.88 104 PRO A N 1
ATOM 842 C CA . PRO A 1 104 ? 24.719 7.242 -7.520 1.00 89.88 104 PRO A CA 1
ATOM 843 C C . PRO A 1 104 ? 23.475 6.728 -8.265 1.00 89.88 104 PRO A C 1
ATOM 845 O O . PRO A 1 104 ? 22.376 7.233 -8.062 1.00 89.88 104 PRO A O 1
ATOM 848 N N . GLU A 1 105 ? 23.627 5.712 -9.116 1.00 95.38 105 GLU A N 1
ATOM 849 C CA . GLU A 1 105 ? 22.561 5.175 -9.971 1.00 95.38 105 GLU A CA 1
ATOM 850 C C . GLU A 1 105 ? 21.822 3.987 -9.337 1.00 95.38 105 GLU A C 1
ATOM 852 O O . GLU A 1 105 ? 20.786 3.555 -9.847 1.00 95.38 105 GLU A O 1
ATOM 857 N N . ALA A 1 106 ? 22.346 3.415 -8.247 1.00 96.69 106 ALA A N 1
ATOM 858 C CA . ALA A 1 106 ? 21.830 2.178 -7.661 1.00 96.69 106 ALA A CA 1
ATOM 859 C C . ALA A 1 106 ? 20.361 2.303 -7.228 1.00 96.69 106 ALA A C 1
ATOM 861 O O . ALA A 1 106 ? 19.570 1.382 -7.448 1.00 96.69 106 ALA A O 1
ATOM 862 N N . TRP A 1 107 ? 19.983 3.445 -6.649 1.00 97.19 107 TRP A N 1
ATOM 863 C CA . TRP A 1 107 ? 18.609 3.715 -6.234 1.00 97.19 107 TRP A CA 1
ATOM 864 C C . TRP A 1 107 ? 17.645 3.816 -7.420 1.00 97.19 107 TRP A C 1
ATOM 866 O O . TRP A 1 107 ? 16.637 3.111 -7.463 1.00 97.19 107 TRP A O 1
ATOM 876 N N . GLU A 1 108 ? 17.972 4.641 -8.412 1.00 97.25 108 GLU A N 1
ATOM 877 C CA . GLU A 1 108 ? 17.143 4.811 -9.606 1.00 97.25 108 GLU A CA 1
ATOM 878 C C . GLU A 1 108 ? 16.991 3.487 -10.373 1.00 97.25 108 GLU A C 1
ATOM 880 O O . GLU A 1 108 ? 15.887 3.122 -10.788 1.00 97.25 108 GLU A O 1
ATOM 885 N N . ASN A 1 109 ? 18.072 2.712 -10.493 1.00 97.25 109 ASN A N 1
ATOM 886 C CA . ASN A 1 109 ? 18.037 1.386 -11.105 1.00 97.25 109 ASN A CA 1
ATOM 887 C C . ASN A 1 109 ? 17.143 0.417 -10.323 1.00 97.25 109 ASN A C 1
ATOM 889 O O . ASN A 1 109 ? 16.387 -0.340 -10.933 1.00 97.25 109 ASN A O 1
ATOM 893 N N . PHE A 1 110 ? 17.178 0.457 -8.987 1.00 97.06 110 PHE A N 1
ATOM 894 C CA . PHE A 1 110 ? 16.283 -0.337 -8.146 1.00 97.06 110 PHE A CA 1
ATOM 895 C C . PHE A 1 110 ? 14.812 0.042 -8.370 1.00 97.06 110 PHE A C 1
ATOM 897 O O . PHE A 1 110 ? 13.974 -0.843 -8.557 1.00 97.06 110 PHE A O 1
ATOM 904 N N . ILE A 1 111 ? 14.498 1.342 -8.412 1.00 97.69 111 ILE A N 1
ATOM 905 C CA . ILE A 1 111 ? 13.139 1.831 -8.682 1.00 97.69 111 ILE A CA 1
ATOM 906 C C . ILE A 1 111 ? 12.639 1.348 -10.045 1.00 97.69 111 ILE A C 1
ATOM 908 O O . ILE A 1 111 ? 11.536 0.805 -10.126 1.00 97.69 111 ILE A O 1
ATOM 912 N N . LYS A 1 112 ? 13.451 1.495 -11.099 1.00 97.06 112 LYS A N 1
ATOM 913 C CA . LYS A 1 112 ? 13.093 1.076 -12.463 1.00 97.06 112 LYS A CA 1
ATOM 914 C C . LYS A 1 112 ? 12.899 -0.431 -12.572 1.00 97.06 112 LYS A C 1
ATOM 916 O O . LYS A 1 112 ? 11.895 -0.869 -13.124 1.00 97.06 112 LYS A O 1
ATOM 921 N N . MET A 1 113 ? 13.830 -1.206 -12.017 1.00 96.12 113 MET A N 1
ATOM 922 C CA . MET A 1 113 ? 13.814 -2.670 -12.060 1.00 96.12 113 MET A CA 1
ATOM 923 C C . MET A 1 113 ? 12.572 -3.264 -11.386 1.00 96.12 113 MET A C 1
ATOM 925 O O . MET A 1 113 ? 12.046 -4.266 -11.859 1.00 96.12 113 MET A O 1
ATOM 929 N N . TYR A 1 114 ? 12.094 -2.655 -10.296 1.00 96.56 114 TYR A N 1
ATOM 930 C CA . TYR A 1 114 ? 10.943 -3.158 -9.538 1.00 96.56 114 TYR A CA 1
ATOM 931 C C . TYR A 1 114 ? 9.660 -2.344 -9.726 1.00 96.56 114 TYR A C 1
ATOM 933 O O . TYR A 1 114 ? 8.687 -2.571 -8.997 1.00 96.56 114 TYR A O 1
ATOM 941 N N . HIS A 1 115 ? 9.637 -1.432 -10.699 1.00 97.38 115 HIS A N 1
ATOM 942 C CA . HIS A 1 115 ? 8.493 -0.583 -11.031 1.00 97.38 115 HIS A CA 1
ATOM 943 C C . HIS A 1 115 ? 7.934 0.187 -9.819 1.00 97.38 115 HIS A C 1
ATOM 945 O O . HIS A 1 115 ? 6.736 0.166 -9.546 1.00 97.38 115 HIS A O 1
ATOM 951 N N . LEU A 1 116 ? 8.811 0.800 -9.020 1.00 97.62 116 LEU A N 1
ATOM 952 C CA . LEU A 1 116 ? 8.450 1.492 -7.774 1.00 97.62 116 LEU A CA 1
ATOM 953 C C . LEU A 1 116 ? 8.218 3.002 -7.943 1.00 97.62 116 LEU A C 1
ATOM 955 O O . LEU A 1 116 ? 8.109 3.710 -6.945 1.00 97.62 116 LEU A O 1
ATOM 959 N N . GLN A 1 117 ? 8.100 3.490 -9.178 1.00 98.19 117 GLN A N 1
ATOM 960 C CA . GLN A 1 117 ? 7.815 4.890 -9.501 1.00 98.19 117 GLN A CA 1
ATOM 961 C C . GLN A 1 117 ? 6.613 5.450 -8.726 1.00 98.19 117 GLN A C 1
ATOM 963 O O . GLN A 1 117 ? 6.746 6.550 -8.205 1.00 98.19 117 GLN A O 1
ATOM 968 N N . PRO A 1 118 ? 5.510 4.710 -8.485 1.00 98.12 118 PRO A N 1
ATOM 969 C CA . PRO A 1 118 ? 4.395 5.252 -7.708 1.00 98.12 118 PRO A CA 1
ATOM 970 C C . PRO A 1 118 ? 4.754 5.645 -6.263 1.00 98.12 118 PRO A C 1
ATOM 972 O O . PRO A 1 118 ? 3.996 6.352 -5.605 1.00 98.12 118 PRO A O 1
ATOM 975 N N . TYR A 1 119 ? 5.897 5.194 -5.738 1.00 97.56 119 TYR A N 1
ATOM 976 C CA . TYR A 1 119 ? 6.366 5.489 -4.380 1.00 97.56 119 TYR A CA 1
ATOM 977 C C . TYR A 1 119 ? 7.422 6.605 -4.312 1.00 97.56 119 TYR A C 1
ATOM 979 O O . TYR A 1 119 ? 7.854 6.955 -3.211 1.00 97.56 119 TYR A O 1
ATOM 987 N N . VAL A 1 120 ? 7.845 7.154 -5.453 1.00 97.81 120 VAL A N 1
ATOM 988 C CA . VAL A 1 120 ? 8.839 8.231 -5.535 1.00 97.81 120 VAL A CA 1
ATOM 989 C C . VAL A 1 120 ? 8.362 9.330 -6.479 1.00 97.81 120 VAL A C 1
ATOM 991 O O . VAL A 1 120 ? 7.626 9.064 -7.426 1.00 97.81 120 VAL A O 1
ATOM 994 N N . ASN A 1 121 ? 8.794 10.565 -6.252 1.00 97.50 121 ASN A N 1
ATOM 995 C CA . ASN A 1 121 ? 8.517 11.650 -7.185 1.00 97.50 121 ASN A CA 1
ATOM 996 C C . ASN A 1 121 ? 9.404 11.539 -8.440 1.00 97.50 121 ASN A C 1
ATOM 998 O O . ASN A 1 121 ? 10.291 10.686 -8.523 1.00 97.50 121 ASN A O 1
ATOM 1002 N N . SER A 1 122 ? 9.185 12.424 -9.410 1.00 96.69 122 SER A N 1
ATOM 1003 C CA . SER A 1 122 ? 9.972 12.501 -10.651 1.00 96.69 122 SER A CA 1
ATOM 1004 C C . SER A 1 122 ? 11.487 12.680 -10.451 1.00 96.69 122 SER A C 1
ATOM 1006 O O . SER A 1 122 ? 12.252 12.337 -11.347 1.00 96.69 122 SER A O 1
ATOM 1008 N N . ASP A 1 123 ? 11.923 13.156 -9.281 1.00 96.50 123 ASP A N 1
ATOM 1009 C CA . ASP A 1 123 ? 13.338 13.283 -8.898 1.00 96.50 123 ASP A CA 1
ATOM 1010 C C . ASP A 1 123 ? 13.849 12.040 -8.141 1.00 96.50 123 ASP A C 1
ATOM 1012 O O . ASP A 1 123 ? 14.902 12.066 -7.504 1.00 96.50 123 ASP A O 1
ATOM 1016 N N . TYR A 1 124 ? 13.077 10.949 -8.154 1.00 96.94 124 TYR A N 1
ATOM 1017 C CA . TYR A 1 124 ? 13.310 9.713 -7.408 1.00 96.94 124 TYR A CA 1
ATOM 1018 C C . TYR A 1 124 ? 13.393 9.896 -5.886 1.00 96.94 124 TYR A C 1
ATOM 1020 O O . TYR A 1 124 ? 13.875 9.013 -5.179 1.00 96.94 124 TYR A O 1
ATOM 1028 N N . SER A 1 125 ? 12.898 10.998 -5.330 1.00 96.31 125 SER A N 1
ATOM 1029 C CA . SER A 1 125 ? 12.783 11.146 -3.876 1.00 96.31 125 SER A CA 1
ATOM 1030 C C . SER A 1 125 ? 11.565 10.387 -3.365 1.00 96.31 125 SER A C 1
ATOM 1032 O O . SER A 1 125 ? 10.485 10.480 -3.946 1.00 96.31 125 SER A O 1
ATOM 1034 N N . VAL A 1 126 ? 11.728 9.631 -2.277 1.00 96.69 126 VAL A N 1
ATOM 1035 C CA . VAL A 1 126 ? 10.622 8.879 -1.668 1.00 96.69 126 VAL A CA 1
ATOM 1036 C C . VAL A 1 126 ? 9.527 9.826 -1.198 1.00 96.69 126 VAL A C 1
ATOM 1038 O O . VAL A 1 126 ? 9.790 10.782 -0.469 1.00 96.69 126 VAL A O 1
ATOM 1041 N N . GLU A 1 127 ? 8.285 9.528 -1.572 1.00 95.06 127 GLU A N 1
ATOM 1042 C CA . GLU A 1 127 ? 7.138 10.302 -1.119 1.00 95.06 127 GLU A CA 1
ATOM 1043 C C . GLU A 1 127 ? 6.462 9.648 0.089 1.00 95.06 127 GLU A C 1
ATOM 1045 O O . GLU A 1 127 ? 5.901 8.544 0.005 1.00 95.06 127 GLU A O 1
ATOM 1050 N N . LEU A 1 128 ? 6.450 10.393 1.196 1.00 94.62 128 LEU A N 1
ATOM 1051 C CA . LEU A 1 128 ? 5.773 10.018 2.432 1.00 94.62 128 LEU A CA 1
ATOM 1052 C C . LEU A 1 128 ? 4.272 9.778 2.217 1.00 94.62 128 LEU A C 1
ATOM 1054 O O . LEU A 1 128 ? 3.599 10.447 1.424 1.00 94.62 128 LEU A O 1
ATOM 1058 N N . PHE A 1 129 ? 3.716 8.829 2.965 1.00 93.31 129 PHE A N 1
ATOM 1059 C CA . PHE A 1 129 ? 2.287 8.544 2.931 1.00 93.31 129 PHE A CA 1
ATOM 1060 C C . PHE A 1 129 ? 1.447 9.679 3.521 1.00 93.31 129 PHE A C 1
ATOM 1062 O O . PHE A 1 129 ? 0.361 9.917 3.013 1.00 93.31 129 PHE A O 1
ATOM 1069 N N . TRP A 1 130 ? 1.932 10.398 4.533 1.00 91.81 130 TRP A N 1
ATOM 1070 C CA . TRP A 1 130 ? 1.287 11.596 5.080 1.00 91.81 130 TRP A CA 1
ATOM 1071 C C . TRP A 1 130 ? 2.333 12.566 5.638 1.00 91.81 130 TRP A C 1
ATOM 1073 O O . TRP A 1 130 ? 3.496 12.202 5.841 1.00 91.81 130 TRP A O 1
ATOM 1083 N N . ASP A 1 131 ? 1.923 13.806 5.888 1.00 87.81 131 ASP A N 1
ATOM 1084 C CA . ASP A 1 131 ? 2.827 14.852 6.359 1.00 87.81 131 ASP A CA 1
ATOM 1085 C C . ASP A 1 131 ? 3.398 14.538 7.743 1.00 87.81 131 ASP A C 1
ATOM 1087 O O . ASP A 1 131 ? 2.709 14.054 8.642 1.00 87.81 131 ASP A O 1
ATOM 1091 N N . ASN A 1 132 ? 4.680 14.856 7.929 1.00 84.56 132 ASN A N 1
ATOM 1092 C CA . ASN A 1 132 ? 5.435 14.578 9.154 1.00 84.56 132 ASN A CA 1
ATOM 1093 C C . ASN A 1 132 ? 5.516 13.087 9.529 1.00 84.56 132 ASN A C 1
ATOM 1095 O O . ASN A 1 132 ? 5.849 12.764 10.671 1.00 84.56 132 ASN A O 1
ATOM 1099 N N . HIS A 1 133 ? 5.257 12.173 8.591 1.00 87.69 133 H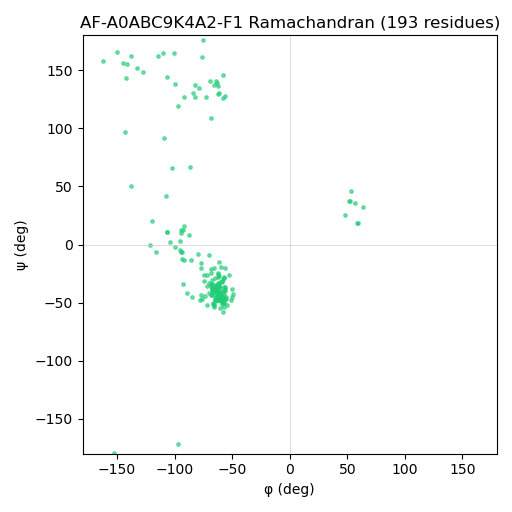IS A N 1
ATOM 1100 C CA . HIS A 1 133 ? 5.505 10.755 8.799 1.00 87.69 133 HIS A CA 1
ATOM 1101 C C . HIS A 1 133 ? 7.011 10.487 8.880 1.00 87.69 133 HIS A C 1
ATOM 1103 O O . HIS A 1 133 ? 7.746 10.611 7.903 1.00 87.69 133 HIS A O 1
ATOM 1109 N N . ASN A 1 134 ? 7.489 10.172 10.080 1.00 83.62 134 ASN A N 1
ATOM 1110 C CA . ASN A 1 134 ? 8.905 9.962 10.364 1.00 83.62 134 ASN A CA 1
ATOM 1111 C C . ASN A 1 134 ? 9.084 8.997 11.546 1.00 83.62 134 ASN A C 1
ATOM 1113 O O . ASN A 1 134 ? 8.111 8.539 12.144 1.00 83.62 134 ASN A O 1
ATOM 1117 N N . ASN A 1 135 ? 10.335 8.726 11.927 1.00 76.38 135 ASN A N 1
ATOM 1118 C CA . ASN A 1 135 ? 10.675 7.796 13.012 1.00 76.38 135 ASN A CA 1
ATOM 1119 C C . ASN A 1 135 ? 10.096 8.172 14.394 1.00 76.38 135 ASN A C 1
ATOM 1121 O O . ASN A 1 135 ? 9.979 7.304 15.254 1.00 76.38 135 ASN A O 1
ATOM 1125 N N . ASN A 1 136 ? 9.701 9.431 14.615 1.00 77.19 136 ASN A N 1
ATOM 1126 C CA . ASN A 1 136 ? 9.044 9.882 15.849 1.00 77.19 136 ASN A CA 1
ATOM 1127 C C . ASN A 1 136 ? 7.506 9.811 15.767 1.00 77.19 136 ASN A C 1
ATOM 1129 O O . ASN A 1 136 ? 6.831 9.915 16.789 1.00 77.19 136 ASN A O 1
ATOM 1133 N N . ALA A 1 137 ? 6.949 9.627 14.568 1.00 79.56 137 ALA A N 1
ATOM 1134 C CA . ALA A 1 137 ? 5.517 9.597 14.280 1.00 79.56 137 ALA A CA 1
ATOM 1135 C C . ALA A 1 137 ? 5.176 8.463 13.294 1.00 79.56 137 ALA A C 1
ATOM 1137 O O . ALA A 1 137 ? 4.513 8.675 12.282 1.00 79.56 137 ALA A O 1
ATOM 1138 N N . ILE A 1 138 ? 5.654 7.250 13.598 1.00 81.56 138 ILE A N 1
ATOM 1139 C CA . ILE A 1 138 ? 5.581 6.071 12.713 1.00 81.56 138 ILE A CA 1
ATOM 1140 C C . ILE A 1 138 ? 4.140 5.609 12.458 1.00 81.56 138 ILE A C 1
ATOM 1142 O O . ILE A 1 138 ? 3.851 4.997 11.436 1.00 81.56 138 ILE A O 1
ATOM 1146 N N . ARG A 1 139 ? 3.222 5.833 13.404 1.00 83.88 139 ARG A N 1
ATOM 1147 C CA . ARG A 1 139 ? 1.847 5.328 13.310 1.00 83.88 139 ARG A CA 1
ATOM 1148 C C . ARG A 1 139 ? 0.865 6.454 12.999 1.00 83.88 139 ARG A C 1
ATOM 1150 O O . ARG A 1 139 ? 1.031 7.553 13.529 1.00 83.88 139 ARG A O 1
ATOM 1157 N N . PRO A 1 140 ? -0.181 6.190 12.201 1.00 84.06 140 PRO A N 1
ATOM 1158 C CA . PRO A 1 140 ? -1.288 7.115 12.040 1.00 84.06 140 PRO A CA 1
ATOM 1159 C C . PRO A 1 140 ? -1.980 7.313 13.393 1.00 84.06 140 PRO A C 1
ATOM 1161 O O . PRO A 1 140 ? -2.307 6.349 14.081 1.00 84.06 140 PRO A O 1
ATOM 1164 N N . THR A 1 141 ? -2.175 8.571 13.783 1.00 81.81 141 THR A N 1
ATOM 1165 C CA . THR A 1 141 ? -2.763 8.949 15.082 1.00 81.81 141 THR A CA 1
ATOM 1166 C C . THR A 1 141 ? -4.097 9.673 14.947 1.00 81.81 141 THR A C 1
ATOM 1168 O O . THR A 1 141 ? -4.745 9.963 15.949 1.00 81.81 141 THR A O 1
ATOM 1171 N N . LYS A 1 142 ? -4.504 9.996 13.716 1.00 85.75 142 LYS A N 1
ATOM 1172 C CA . LYS A 1 142 ? -5.724 10.738 13.400 1.00 85.75 142 LYS A CA 1
ATOM 1173 C C . LYS A 1 142 ? -6.376 10.159 12.154 1.00 85.75 142 LYS A C 1
ATOM 1175 O O . LYS A 1 142 ? -5.692 9.601 11.299 1.00 85.75 142 LYS A O 1
ATOM 1180 N N . GLU A 1 143 ? -7.683 10.363 12.053 1.00 88.06 143 GLU A N 1
ATOM 1181 C CA . GLU A 1 143 ? -8.526 9.935 10.933 1.00 88.06 143 GLU A CA 1
ATOM 1182 C C . GLU A 1 143 ? -7.958 10.343 9.563 1.00 88.06 143 GLU 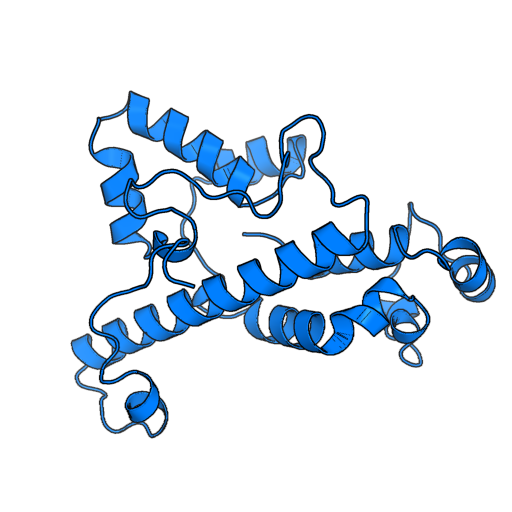A C 1
ATOM 1184 O O . GLU A 1 143 ? -7.856 9.524 8.652 1.00 88.06 143 GLU A O 1
ATOM 1189 N N . GLU A 1 144 ? -7.503 11.590 9.446 1.00 91.75 144 GLU A N 1
ATOM 1190 C CA . GLU A 1 144 ? -6.911 12.144 8.225 1.00 91.75 144 GLU A CA 1
ATOM 1191 C C . GLU A 1 144 ? -5.707 11.327 7.725 1.00 91.75 144 GLU A C 1
ATOM 1193 O O . GLU A 1 144 ? -5.596 11.052 6.531 1.00 91.75 144 GLU A O 1
ATOM 1198 N N . ASN A 1 145 ? -4.845 10.837 8.625 1.00 93.31 145 ASN A N 1
ATOM 1199 C CA . ASN A 1 145 ? -3.691 10.026 8.226 1.00 93.31 145 ASN A CA 1
ATOM 1200 C C . ASN A 1 145 ? -4.135 8.710 7.574 1.00 93.31 145 ASN A C 1
ATOM 1202 O O . ASN A 1 145 ? -3.491 8.257 6.630 1.00 93.31 145 ASN A O 1
ATOM 1206 N N . PHE A 1 146 ? -5.227 8.098 8.052 1.00 94.19 146 PHE A N 1
ATOM 1207 C CA . PHE A 1 146 ? -5.774 6.884 7.443 1.00 94.19 146 PHE A CA 1
ATOM 1208 C C . PHE A 1 146 ? -6.361 7.169 6.064 1.00 94.19 146 PHE A C 1
ATOM 1210 O O . PHE A 1 146 ? -6.087 6.412 5.135 1.00 94.19 146 PHE A O 1
ATOM 1217 N N . GLN A 1 147 ? -7.102 8.267 5.909 1.00 94.56 147 GLN A N 1
ATOM 1218 C CA . GLN A 1 147 ? -7.661 8.681 4.619 1.00 94.56 147 GLN A CA 1
ATOM 1219 C C . GLN A 1 147 ? -6.559 8.888 3.575 1.00 94.56 147 GLN A C 1
ATOM 1221 O O . GLN A 1 147 ? -6.610 8.296 2.493 1.00 94.56 147 GLN A O 1
ATOM 1226 N N . ILE A 1 148 ? -5.528 9.670 3.917 1.00 95.19 148 ILE A N 1
ATOM 1227 C CA . ILE A 1 148 ? -4.403 9.948 3.016 1.00 95.19 148 ILE A CA 1
ATOM 1228 C C . ILE A 1 148 ? -3.631 8.656 2.719 1.00 95.19 148 ILE A C 1
ATOM 1230 O O . ILE A 1 148 ? -3.389 8.343 1.551 1.00 95.19 148 ILE A O 1
ATOM 1234 N N . PHE A 1 149 ? -3.282 7.874 3.749 1.00 95.56 149 PHE A N 1
ATOM 1235 C CA . PHE A 1 149 ? -2.560 6.613 3.573 1.00 95.56 149 PHE A CA 1
ATOM 1236 C C . PHE A 1 149 ? -3.313 5.657 2.646 1.00 95.56 149 PHE A C 1
ATOM 1238 O O . PHE A 1 149 ? -2.723 5.130 1.704 1.00 95.56 149 PHE A O 1
ATOM 1245 N N . LEU A 1 150 ? -4.605 5.425 2.899 1.00 96.69 150 LEU A N 1
ATOM 1246 C CA . LEU A 1 150 ? -5.382 4.449 2.145 1.00 96.69 150 LEU A CA 1
ATOM 1247 C C . LEU A 1 150 ? -5.590 4.879 0.695 1.00 96.69 150 LEU A C 1
ATOM 1249 O O . LEU A 1 150 ? -5.525 4.032 -0.194 1.00 96.69 150 LEU A O 1
ATOM 1253 N N . LYS A 1 151 ? -5.804 6.176 0.448 1.00 96.06 151 LYS A N 1
ATOM 1254 C CA . LYS A 1 151 ? -5.863 6.712 -0.913 1.00 96.06 151 LYS A CA 1
ATOM 1255 C C . LYS A 1 151 ? -4.556 6.403 -1.652 1.00 96.06 151 LYS A C 1
ATOM 1257 O O . LYS A 1 151 ? -4.566 5.668 -2.638 1.00 96.06 151 LYS A O 1
ATOM 1262 N N . LYS A 1 152 ? -3.423 6.856 -1.099 1.00 96.25 152 LYS A N 1
ATOM 1263 C CA . LYS A 1 152 ? -2.107 6.688 -1.729 1.00 96.25 152 LYS A CA 1
ATOM 1264 C C . LYS A 1 152 ? -1.732 5.221 -1.915 1.00 96.25 152 LYS A C 1
ATOM 1266 O O . LYS A 1 152 ? -1.258 4.837 -2.976 1.00 96.25 152 LYS A O 1
ATOM 1271 N N . VAL A 1 153 ? -1.899 4.372 -0.898 1.00 96.12 153 VAL A N 1
ATOM 1272 C CA . VAL A 1 153 ? -1.471 2.966 -0.994 1.00 96.12 153 VAL A CA 1
ATOM 1273 C C . VAL A 1 153 ? -2.259 2.212 -2.067 1.00 96.12 153 VAL A C 1
ATOM 1275 O O . VAL A 1 153 ? -1.666 1.423 -2.799 1.00 96.12 153 VAL A O 1
ATOM 1278 N N . ASN A 1 154 ? -3.560 2.487 -2.203 1.00 97.50 154 ASN A N 1
ATOM 1279 C CA . ASN A 1 154 ? -4.399 1.867 -3.222 1.00 97.50 154 ASN A CA 1
ATOM 1280 C C . ASN A 1 154 ? -3.993 2.306 -4.629 1.00 97.50 154 ASN A C 1
ATOM 1282 O O . ASN A 1 154 ? -3.727 1.447 -5.467 1.00 97.50 154 ASN A O 1
ATOM 1286 N N . GLU A 1 155 ? -3.870 3.616 -4.854 1.00 96.94 155 GLU A N 1
ATOM 1287 C CA . GLU A 1 155 ? -3.443 4.191 -6.136 1.00 96.94 155 GLU A CA 1
ATOM 1288 C C . GLU A 1 155 ? -2.091 3.620 -6.582 1.00 96.94 155 GLU A C 1
ATOM 1290 O O . GLU A 1 155 ? -1.934 3.171 -7.718 1.00 96.94 155 GLU A O 1
ATOM 1295 N N . ARG A 1 156 ? -1.130 3.545 -5.655 1.00 97.31 156 ARG A N 1
ATOM 1296 C CA . ARG A 1 156 ? 0.225 3.053 -5.929 1.00 97.31 156 ARG A CA 1
ATOM 1297 C C . ARG A 1 156 ? 0.262 1.562 -6.258 1.00 97.31 156 ARG A C 1
ATOM 1299 O O . ARG A 1 156 ? 0.965 1.163 -7.186 1.00 97.31 156 ARG A O 1
ATOM 1306 N N . ILE A 1 157 ? -0.477 0.736 -5.511 1.00 97.62 157 ILE A N 1
ATOM 1307 C CA . ILE A 1 157 ? -0.550 -0.709 -5.775 1.00 97.62 157 ILE A CA 1
ATOM 1308 C C . ILE A 1 157 ? -1.240 -0.971 -7.115 1.00 97.62 157 ILE A C 1
ATOM 1310 O O . ILE A 1 157 ? -0.780 -1.822 -7.877 1.00 97.62 157 ILE A O 1
ATOM 1314 N N . GLU A 1 158 ? -2.331 -0.262 -7.403 1.00 97.06 158 GLU A N 1
ATOM 1315 C CA . GLU A 1 158 ? -3.105 -0.452 -8.627 1.00 97.06 158 GLU A CA 1
ATOM 1316 C C . GLU A 1 158 ? -2.310 -0.048 -9.871 1.00 97.06 158 GLU A C 1
ATOM 1318 O O . GLU A 1 158 ? -2.173 -0.862 -10.786 1.00 97.06 158 GLU A O 1
ATOM 1323 N N . GLU A 1 159 ? -1.729 1.155 -9.878 1.00 97.88 159 GLU A N 1
ATOM 1324 C CA . GLU A 1 159 ? -0.872 1.654 -10.960 1.00 97.88 159 GLU A CA 1
ATOM 1325 C C . GLU A 1 159 ? 0.269 0.671 -11.246 1.00 97.88 159 GLU A C 1
ATOM 1327 O O . GLU A 1 159 ? 0.453 0.203 -12.373 1.00 97.88 159 GLU A O 1
ATOM 1332 N N . ARG A 1 160 ? 1.000 0.282 -10.195 1.00 97.50 160 ARG A N 1
ATOM 1333 C CA . ARG A 1 160 ? 2.116 -0.655 -10.314 1.00 97.50 160 ARG A CA 1
ATOM 1334 C C . ARG A 1 160 ? 1.665 -2.021 -10.824 1.00 97.50 160 ARG A C 1
ATOM 1336 O O . ARG A 1 160 ? 2.325 -2.611 -11.676 1.00 97.50 160 ARG A O 1
ATOM 1343 N N . GLY A 1 161 ? 0.554 -2.540 -10.303 1.00 97.38 161 GLY A N 1
ATOM 1344 C CA . GLY A 1 161 ? 0.006 -3.832 -10.702 1.00 97.38 161 GLY A CA 1
ATOM 1345 C C . GLY A 1 161 ? -0.401 -3.859 -12.173 1.00 97.38 161 GLY A C 1
ATOM 1346 O O . GLY A 1 161 ? -0.009 -4.776 -12.894 1.00 97.38 161 GLY A O 1
ATOM 1347 N N . LYS A 1 162 ? -1.129 -2.832 -12.627 1.00 97.69 162 LYS A N 1
ATOM 1348 C CA . LYS A 1 162 ? -1.540 -2.668 -14.028 1.00 97.69 162 LYS A CA 1
ATOM 1349 C C . LYS A 1 162 ? -0.337 -2.576 -14.959 1.00 97.69 162 LYS A C 1
ATOM 1351 O O . LYS A 1 162 ? -0.288 -3.302 -15.952 1.00 97.69 162 LYS A O 1
ATOM 1356 N N . PHE A 1 163 ? 0.664 -1.774 -14.596 1.00 98.12 163 PHE A N 1
ATOM 1357 C CA . PHE A 1 163 ? 1.873 -1.632 -15.401 1.00 98.12 163 PHE A CA 1
ATOM 1358 C C . PHE A 1 163 ? 2.638 -2.955 -15.537 1.00 98.12 163 PHE A C 1
ATOM 1360 O O . PHE A 1 163 ? 2.990 -3.349 -16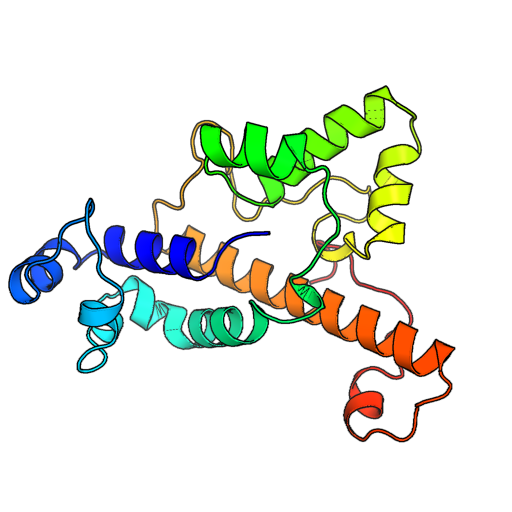.646 1.00 98.12 163 PHE A O 1
ATOM 1367 N N . ILE A 1 164 ? 2.842 -3.693 -14.437 1.00 97.50 164 ILE A N 1
ATOM 1368 C CA . ILE A 1 164 ? 3.525 -4.998 -14.472 1.00 97.50 164 ILE A CA 1
ATOM 1369 C C . ILE A 1 164 ? 2.778 -5.989 -15.373 1.00 97.50 164 ILE A C 1
ATOM 1371 O O . ILE A 1 164 ? 3.400 -6.662 -16.193 1.00 97.50 164 ILE A O 1
ATOM 1375 N N . ILE A 1 165 ? 1.450 -6.072 -15.248 1.00 97.25 165 ILE A N 1
ATOM 1376 C CA . ILE A 1 165 ? 0.641 -6.965 -16.087 1.00 97.25 165 ILE A CA 1
ATOM 1377 C C . ILE A 1 165 ? 0.739 -6.576 -17.562 1.00 97.25 165 ILE A C 1
ATOM 1379 O O . ILE A 1 165 ? 0.899 -7.463 -18.398 1.00 97.25 165 ILE A O 1
ATOM 1383 N N . LYS A 1 166 ? 0.729 -5.277 -17.887 1.00 97.50 166 LYS A N 1
ATOM 1384 C CA . LYS A 1 166 ? 0.944 -4.813 -19.262 1.00 97.50 166 LYS A CA 1
ATOM 1385 C C . LYS A 1 166 ? 2.280 -5.308 -19.807 1.00 97.50 166 LYS A C 1
ATOM 1387 O O . LYS A 1 166 ? 2.302 -5.908 -20.874 1.00 97.50 166 LYS A O 1
ATOM 1392 N N . GLN A 1 167 ? 3.370 -5.105 -19.062 1.00 96.50 167 GLN A N 1
ATOM 1393 C CA . GLN A 1 167 ? 4.708 -5.533 -19.483 1.00 96.50 167 GLN A CA 1
ATOM 1394 C C . GLN A 1 167 ? 4.766 -7.045 -19.739 1.00 96.50 167 GLN A C 1
ATOM 1396 O O . GLN A 1 167 ? 5.338 -7.476 -20.736 1.00 96.50 167 GLN A O 1
ATOM 1401 N N . ILE A 1 168 ? 4.134 -7.851 -18.881 1.00 96.19 168 ILE A N 1
ATOM 1402 C CA . ILE A 1 168 ? 4.057 -9.309 -19.055 1.00 96.19 168 ILE A CA 1
ATOM 1403 C C . ILE A 1 168 ? 3.258 -9.669 -20.315 1.00 96.19 168 ILE A C 1
ATOM 1405 O O . ILE A 1 168 ? 3.718 -10.479 -21.118 1.00 96.19 168 ILE A O 1
ATOM 1409 N N . CYS A 1 169 ? 2.086 -9.063 -20.518 1.00 97.56 169 CYS A N 1
ATOM 1410 C CA . CYS A 1 169 ? 1.267 -9.285 -21.711 1.00 97.56 169 CYS A CA 1
ATOM 1411 C C . CYS A 1 169 ? 2.000 -8.881 -22.997 1.00 97.56 169 CYS A C 1
ATOM 1413 O O . CYS A 1 169 ? 1.957 -9.628 -23.970 1.00 97.56 169 CYS A O 1
ATOM 1415 N N . ASP A 1 170 ? 2.700 -7.744 -22.996 1.00 96.62 170 ASP A N 1
ATOM 1416 C CA . ASP A 1 170 ? 3.506 -7.278 -24.127 1.00 96.62 170 ASP A CA 1
ATOM 1417 C C . ASP A 1 170 ? 4.653 -8.248 -24.449 1.00 96.62 170 ASP A C 1
ATOM 1419 O O . ASP A 1 170 ? 4.873 -8.572 -25.614 1.00 96.62 170 ASP A O 1
ATOM 1423 N N . GLN A 1 171 ? 5.361 -8.745 -23.430 1.00 96.94 171 GLN A N 1
ATOM 1424 C CA . GLN A 1 171 ? 6.474 -9.689 -23.596 1.00 96.94 171 GLN A CA 1
ATOM 1425 C C . GLN A 1 171 ? 6.030 -11.066 -24.101 1.00 96.94 171 GLN A C 1
ATOM 1427 O O . GLN A 1 171 ? 6.779 -11.725 -24.821 1.00 96.94 171 GLN A O 1
ATOM 1432 N N . LEU A 1 172 ? 4.838 -11.512 -23.702 1.00 97.56 172 LEU A N 1
ATOM 1433 C CA . LEU A 1 172 ? 4.283 -12.817 -24.068 1.00 97.56 172 LEU A CA 1
ATOM 1434 C C . LEU A 1 172 ? 3.348 -12.760 -25.287 1.00 97.56 172 LEU A C 1
ATOM 1436 O O . LEU A 1 172 ? 2.758 -13.782 -25.630 1.00 97.56 172 LEU A O 1
ATOM 1440 N N . ASP A 1 173 ? 3.190 -11.586 -25.904 1.00 96.25 173 ASP A N 1
ATOM 1441 C CA . ASP A 1 173 ? 2.229 -11.307 -26.981 1.00 96.25 173 ASP A CA 1
ATOM 1442 C C . ASP A 1 173 ? 0.782 -11.736 -26.643 1.00 96.25 173 ASP A C 1
ATOM 1444 O O . ASP A 1 173 ? 0.029 -12.235 -27.474 1.00 96.25 173 ASP A O 1
ATOM 1448 N N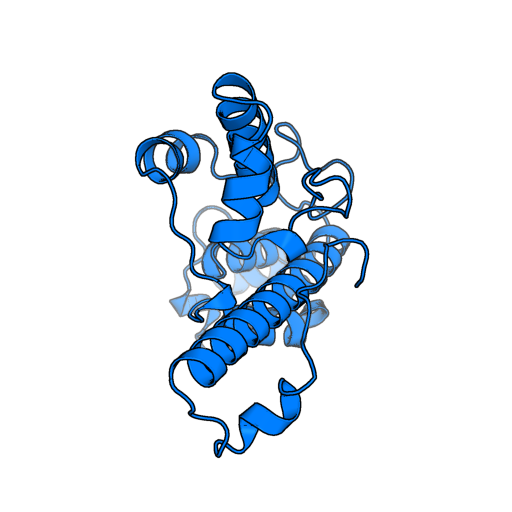 . GLN A 1 174 ? 0.372 -11.552 -25.383 1.00 95.69 174 GLN A N 1
ATOM 1449 C CA . GLN A 1 174 ? -0.961 -11.908 -24.884 1.00 95.69 174 GLN A CA 1
ATOM 1450 C C . GLN A 1 174 ? -1.872 -10.682 -24.759 1.00 95.69 174 GLN A C 1
ATOM 1452 O O . GLN A 1 174 ? -2.264 -10.284 -23.658 1.00 95.69 174 GLN A O 1
ATOM 1457 N N . LYS A 1 175 ? -2.204 -10.072 -25.899 1.00 95.31 175 LYS A N 1
ATOM 1458 C CA . LYS A 1 175 ? -2.965 -8.807 -25.975 1.00 95.31 175 LYS A CA 1
ATOM 1459 C C . LYS A 1 175 ? -4.476 -8.989 -26.154 1.00 95.31 175 LYS A C 1
ATOM 1461 O O . LYS A 1 175 ? -5.228 -8.026 -26.057 1.00 95.31 175 LYS A O 1
ATOM 1466 N N . ASP A 1 176 ? -4.928 -10.226 -26.348 1.00 96.00 176 ASP A N 1
ATOM 1467 C CA . ASP A 1 176 ? -6.335 -10.554 -26.616 1.00 96.00 176 ASP A CA 1
ATOM 1468 C C . ASP A 1 176 ? -7.224 -10.569 -25.359 1.00 96.00 176 ASP A C 1
ATOM 1470 O O . ASP A 1 176 ? -8.449 -10.689 -25.451 1.00 96.00 176 ASP A O 1
ATOM 1474 N N . PHE A 1 177 ? -6.640 -10.462 -24.161 1.00 95.38 177 PHE A N 1
ATOM 1475 C CA . PHE A 1 177 ? -7.418 -10.431 -22.927 1.00 95.38 177 PHE A CA 1
ATOM 1476 C C . PHE A 1 177 ? -8.292 -9.175 -22.848 1.00 95.38 177 PHE A C 1
ATOM 1478 O O . PHE A 1 177 ? -7.830 -8.063 -23.079 1.00 95.38 177 PHE A O 1
ATOM 1485 N N . ASN A 1 178 ? -9.547 -9.322 -22.410 1.00 95.12 178 ASN A N 1
ATOM 1486 C CA . ASN A 1 178 ? -10.472 -8.187 -22.291 1.00 95.12 178 ASN A CA 1
ATOM 1487 C C . ASN A 1 178 ? -9.930 -7.053 -21.404 1.00 95.12 178 ASN A C 1
ATOM 1489 O O . ASN A 1 178 ? -10.109 -5.889 -21.749 1.00 95.12 178 ASN A O 1
ATOM 1493 N N . PHE A 1 179 ? -9.246 -7.388 -20.302 1.00 94.69 179 PHE A N 1
ATOM 1494 C CA . PHE A 1 179 ? -8.651 -6.392 -19.405 1.00 94.69 179 PHE A CA 1
ATOM 1495 C C . PHE A 1 179 ? -7.483 -5.637 -20.053 1.00 94.69 179 PHE A C 1
ATOM 1497 O O . PHE A 1 179 ? -7.139 -4.551 -19.599 1.00 94.69 179 PHE A O 1
ATOM 1504 N N . TYR A 1 180 ? -6.857 -6.189 -21.102 1.00 96.69 180 TYR A N 1
ATOM 1505 C CA . TYR A 1 180 ? -5.710 -5.557 -21.752 1.00 96.69 180 TYR A CA 1
ATOM 1506 C C . TYR A 1 180 ? -6.097 -4.201 -22.353 1.00 96.69 180 TYR A C 1
ATOM 1508 O O . TYR A 1 180 ? -5.324 -3.254 -22.276 1.00 96.69 180 TYR A O 1
ATOM 1516 N N . LYS A 1 181 ? -7.342 -4.062 -22.829 1.00 95.19 181 LYS A N 1
ATOM 1517 C CA . LYS A 1 181 ? -7.901 -2.795 -23.334 1.00 95.19 181 LYS A CA 1
ATOM 1518 C C . LYS A 1 181 ? -7.853 -1.661 -22.304 1.00 95.19 181 LYS A C 1
ATOM 1520 O O . LYS A 1 181 ? -7.782 -0.498 -22.678 1.00 95.19 181 LYS A O 1
ATOM 1525 N N . GLU A 1 182 ? -7.882 -1.981 -21.009 1.00 94.88 182 GLU A N 1
ATOM 1526 C CA . GLU A 1 182 ? -7.797 -0.980 -19.935 1.00 94.88 182 GLU A CA 1
ATOM 1527 C C . GLU A 1 182 ? -6.366 -0.470 -19.708 1.00 94.88 182 GLU A C 1
ATOM 1529 O O . GLU A 1 182 ? -6.181 0.598 -19.128 1.00 94.88 182 GLU A O 1
ATOM 1534 N N . ILE A 1 183 ? -5.356 -1.226 -20.146 1.00 96.69 183 ILE A N 1
ATOM 1535 C CA . ILE A 1 183 ? -3.931 -0.953 -19.899 1.00 96.69 183 ILE A CA 1
ATOM 1536 C C . ILE A 1 183 ? -3.122 -0.785 -21.191 1.00 96.69 183 ILE A C 1
ATOM 1538 O O . ILE A 1 183 ? -1.925 -0.522 -21.126 1.00 96.69 183 ILE A O 1
ATOM 1542 N N . GLU A 1 184 ? -3.746 -0.907 -22.365 1.00 95.44 184 GLU A N 1
ATOM 1543 C CA . GLU A 1 184 ? -3.064 -0.906 -23.666 1.00 95.44 184 GLU A CA 1
ATOM 1544 C C . GLU A 1 184 ? -2.237 0.370 -23.895 1.00 95.44 184 GLU A C 1
ATOM 1546 O O . GLU A 1 184 ? -1.122 0.291 -24.402 1.00 95.44 184 GLU A O 1
ATOM 1551 N N . ASN A 1 185 ? -2.745 1.515 -23.425 1.00 94.19 185 ASN A N 1
ATOM 1552 C CA . ASN A 1 185 ? -2.142 2.843 -23.591 1.00 94.19 185 ASN A CA 1
ATOM 1553 C C . ASN A 1 185 ? -1.260 3.259 -22.397 1.00 94.19 185 ASN A C 1
ATOM 1555 O O . ASN A 1 185 ? -0.881 4.422 -22.261 1.00 94.19 185 ASN A O 1
ATOM 1559 N N . MET A 1 186 ? -0.969 2.336 -21.477 1.00 95.19 186 MET A N 1
ATOM 1560 C CA . MET A 1 186 ? -0.184 2.613 -20.274 1.00 95.19 186 MET A CA 1
ATOM 1561 C C . MET A 1 186 ? 1.318 2.473 -20.573 1.00 95.19 186 MET A C 1
ATOM 1563 O O . MET A 1 186 ? 1.991 1.554 -20.109 1.00 95.19 186 MET A O 1
ATOM 1567 N N . ASP A 1 187 ? 1.832 3.377 -21.410 1.00 92.38 187 ASP A N 1
ATOM 1568 C CA . ASP A 1 187 ? 3.210 3.335 -21.930 1.00 92.38 187 ASP A CA 1
ATOM 1569 C C . ASP A 1 187 ? 4.270 3.679 -20.880 1.00 92.38 187 ASP A C 1
ATOM 1571 O O . ASP A 1 187 ? 5.413 3.226 -20.958 1.00 92.38 187 ASP A O 1
ATOM 1575 N N . LYS A 1 188 ? 3.885 4.466 -19.874 1.00 95.44 188 LYS A N 1
ATOM 1576 C CA . LYS A 1 188 ? 4.716 4.796 -18.719 1.00 95.44 188 LYS A CA 1
ATOM 1577 C C . LYS A 1 188 ? 3.966 4.508 -17.428 1.00 95.44 188 LYS A C 1
ATOM 1579 O O . LYS A 1 188 ? 2.749 4.664 -17.362 1.00 95.44 188 LYS A O 1
ATOM 1584 N N . ILE A 1 189 ? 4.723 4.130 -16.409 1.00 97.75 189 ILE A N 1
ATOM 1585 C CA . ILE A 1 189 ? 4.247 4.072 -15.032 1.00 97.75 189 ILE A CA 1
ATOM 1586 C C . ILE A 1 189 ? 4.310 5.472 -14.420 1.00 97.75 189 ILE A C 1
ATOM 1588 O O . ILE A 1 189 ? 5.293 6.190 -14.626 1.00 97.75 189 ILE A O 1
ATOM 1592 N N . LYS A 1 190 ? 3.272 5.859 -13.682 1.00 98.06 190 LYS A N 1
ATOM 1593 C CA . LYS A 1 190 ? 3.231 7.146 -12.983 1.00 98.06 190 LYS A CA 1
ATOM 1594 C C . LYS A 1 190 ? 4.209 7.202 -11.813 1.00 98.06 190 LYS A C 1
ATOM 1596 O O . LYS A 1 190 ? 4.337 6.253 -11.035 1.00 98.06 190 LYS A O 1
ATOM 1601 N N . PHE A 1 191 ? 4.843 8.355 -11.661 1.00 98.38 191 PHE A N 1
ATOM 1602 C CA . PHE A 1 191 ? 5.492 8.787 -10.433 1.00 98.38 191 PHE A CA 1
ATOM 1603 C C . PHE A 1 191 ? 4.458 9.249 -9.406 1.00 98.38 191 PHE A C 1
ATOM 1605 O O . PHE A 1 191 ? 3.309 9.553 -9.729 1.00 98.38 191 PHE A O 1
ATOM 1612 N N . SER A 1 192 ? 4.864 9.309 -8.142 1.00 97.12 192 SER A N 1
ATOM 1613 C CA . SER A 1 192 ? 3.973 9.623 -7.024 1.00 97.12 192 SER A CA 1
ATOM 1614 C C . SER A 1 192 ? 3.328 11.017 -7.112 1.00 97.12 192 SER A C 1
ATOM 1616 O O . SER A 1 192 ? 2.211 11.206 -6.640 1.00 97.12 192 SER A O 1
ATOM 1618 N N . ASN A 1 193 ? 3.979 11.969 -7.785 1.00 95.88 193 ASN A N 1
ATOM 1619 C CA . ASN A 1 193 ? 3.481 13.325 -8.025 1.00 95.88 193 ASN A CA 1
ATOM 1620 C C . ASN A 1 193 ? 2.617 13.474 -9.297 1.00 95.88 193 ASN A C 1
ATOM 1622 O O . ASN A 1 193 ? 2.293 14.598 -9.673 1.00 95.88 193 ASN A O 1
ATOM 1626 N N . GLU A 1 194 ? 2.254 12.372 -9.966 1.00 96.19 194 GLU A N 1
ATOM 1627 C CA . GLU A 1 194 ? 1.383 12.350 -11.158 1.00 96.19 194 GLU A CA 1
ATOM 1628 C C . GLU A 1 194 ? -0.038 11.801 -10.870 1.00 96.19 194 GLU A C 1
ATOM 1630 O O . GLU A 1 194 ? -0.790 11.514 -11.810 1.00 96.19 194 GLU A O 1
ATOM 1635 N N . PHE A 1 195 ? -0.394 11.622 -9.591 1.00 90.56 195 PHE A N 1
ATOM 1636 C CA . PHE A 1 195 ? -1.713 11.165 -9.122 1.00 90.56 195 PHE A CA 1
ATOM 1637 C C . PHE A 1 195 ? -2.672 12.316 -8.796 1.00 90.56 195 PHE A C 1
ATOM 1639 O O . PHE A 1 195 ? -2.212 13.362 -8.284 1.00 90.56 195 PHE A O 1
#

Organism: Streptococcus pneumoniae (NCBI:txid1313)

Secondary structure (DSSP, 8-state):
---HHHHHHHHHHH-TTHHHHHHHHT-BTTB--HHHHHGGGGGGGSHHHHHTHHHHHHHHHHTTSGGG-----HIIIIIIHHHH---HHHHHHHHHHHHHHH-TTHHHHHHHHTT-GGGB-TT-PBPPSSTT-STTS-S--SHHHHHHHHHHHHHHHHHHHHHHHHHHHHHTT---STTHHHHTT--SPPPGGG-

Sequence (195 aa):
MNSFITIFKEAIGNSSNFDEESTKLGITKKKIPISVLCEHQNYLKFETIQNNLENFKLFARTTHTIGNFTVFPNWMNCGRGLRLGDYWDITLISLQEFLNILSPEAWENFIKMYHLQPYVNSDYSVELFWDNHNNNAIRPTKEENFQIFLKKVNERIEERGKFIIKQICDQLDQKDFNFYKEIENMDKIKFSNEF

Radius of gyration: 18.48 Å; Cα contacts (8 Å, |Δi|>4): 202; chains: 1; bounding box: 48×28×53 Å

Mean predicted aligned error: 3.87 Å

Solvent-accessible surface area (backbone atoms only — not comparable to full-atom values): 11203 Å² total; per-residue (Å²): 110,76,55,57,70,59,53,52,50,50,38,46,64,63,15,88,53,29,72,64,55,26,61,78,67,75,45,48,87,93,48,76,58,64,68,65,31,58,46,93,49,45,49,63,75,27,52,48,41,53,80,38,42,69,50,50,52,49,37,59,67,45,59,84,34,73,30,48,57,80,91,72,62,61,64,55,57,56,59,46,40,74,72,68,71,64,45,46,47,63,51,46,46,58,48,41,59,55,30,48,72,76,34,87,58,46,38,61,50,51,33,63,75,68,54,41,39,39,51,12,31,92,85,68,46,69,48,63,62,45,88,82,60,41,95,92,42,63,63,77,83,50,70,65,44,52,55,43,32,41,52,51,54,40,55,32,27,50,54,34,26,51,44,53,50,41,54,51,26,63,76,69,71,54,67,84,47,78,70,39,75,81,42,71,85,57,87,66,80,54,31,45,79,73,114